Protein AF-A0AAN8UM31-F1 (afdb_monomer_lite)

Organism: NCBI:txid194707

Radius of gyration: 19.28 Å; chains: 1; bounding box: 46×43×52 Å

Sequence (186 aa):
MFDGKRMLEMLRGKRVVLVDDSLHRNTWESLVCALREALVNKNGVFEVSGRTEFKTEGFYSFIFRTEVAEAITKALRTWAQWVDANVDPSRSRVFFRGCSASHFKGGQWNSGGSCDGEIRPMTNETHLSPYPWMMSIVENVISEMKIPVLYLNITKMTDYRKDGHPSIYRIAGNQRSPGMDQDCSH

Foldseek 3Di:
DDQLVVVCVVCVVHDDDDDDDPVSVVVVVVNLVVNLVNDPDSVVDDDPVPDPDPDDPDDDDDDDPDDPLVVLLVVLLVVLVCCLVPPDLVRDAAEDEDAADFDFDPDDLPGPTFLPPVQAFDDDPVPFDDDDPSVVSVVVSQVPHPRHYHYHHCHRVNSRPSNPFCFQVPDPPDDDDPPDRTGRRD

pLDDT: mean 87.99, std 10.93, range [49.78, 98.44]

Structure (mmCIF, N/CA/C/O backbone):
data_AF-A0AAN8UM31-F1
#
_entry.id   AF-A0AAN8UM31-F1
#
loop_
_atom_site.group_PDB
_atom_site.id
_atom_site.type_symbol
_atom_site.label_atom_id
_atom_site.label_alt_id
_atom_site.label_comp_id
_atom_site.label_asym_id
_atom_site.label_entity_id
_atom_site.label_seq_id
_atom_site.pdbx_PDB_ins_code
_atom_site.Cartn_x
_atom_site.Cartn_y
_atom_site.Cartn_z
_atom_site.occupancy
_atom_site.B_iso_or_equiv
_atom_site.auth_seq_id
_atom_site.auth_comp_id
_atom_site.auth_asym_id
_atom_site.auth_atom_id
_atom_site.pdbx_PDB_model_num
ATOM 1 N N . MET A 1 1 ? -6.436 -18.886 1.486 1.00 67.38 1 MET A N 1
ATOM 2 C CA . MET A 1 1 ? -7.248 -18.353 0.370 1.00 67.38 1 MET A CA 1
ATOM 3 C C . MET A 1 1 ? -8.135 -17.242 0.923 1.00 67.38 1 MET A C 1
ATOM 5 O O . MET A 1 1 ? -8.528 -17.348 2.079 1.00 67.38 1 MET A O 1
ATOM 9 N N . PHE A 1 2 ? -8.363 -16.163 0.170 1.00 89.06 2 PHE A N 1
ATOM 10 C CA . PHE A 1 2 ? -9.183 -15.025 0.609 1.00 89.06 2 PHE A CA 1
ATOM 11 C C . PHE A 1 2 ? -10.672 -15.402 0.676 1.00 89.06 2 PHE A C 1
ATOM 13 O O . PHE A 1 2 ? -11.167 -16.074 -0.225 1.00 89.06 2 PHE A O 1
ATOM 20 N N . ASP A 1 3 ? -11.371 -14.954 1.722 1.00 93.25 3 ASP A N 1
ATOM 21 C CA . ASP A 1 3 ? -12.819 -15.125 1.893 1.00 93.25 3 ASP A CA 1
ATOM 22 C C . ASP A 1 3 ? -13.490 -13.748 1.979 1.00 93.25 3 ASP A C 1
ATOM 24 O O . ASP A 1 3 ? -13.499 -13.091 3.026 1.00 93.25 3 ASP A O 1
ATOM 28 N N . GLY A 1 4 ? -14.048 -13.307 0.850 1.00 92.44 4 GLY A N 1
ATOM 29 C CA . GLY A 1 4 ? -14.682 -11.997 0.749 1.00 92.44 4 GLY A CA 1
ATOM 30 C C . GLY A 1 4 ? -15.971 -11.878 1.561 1.00 92.44 4 GLY A C 1
ATOM 31 O O . GLY A 1 4 ? -16.244 -10.805 2.093 1.00 92.44 4 GLY A O 1
ATOM 32 N N . LYS A 1 5 ? -16.733 -12.967 1.748 1.00 92.50 5 LYS A N 1
ATOM 33 C CA . LYS A 1 5 ? -17.959 -12.932 2.566 1.00 92.50 5 LYS A CA 1
ATOM 34 C C . LYS A 1 5 ? -17.611 -12.704 4.027 1.00 92.50 5 LYS A C 1
ATOM 36 O O . LYS A 1 5 ? -18.194 -11.836 4.672 1.00 92.50 5 LYS A O 1
ATOM 41 N N . ARG A 1 6 ? -16.602 -13.418 4.531 1.00 94.94 6 ARG A N 1
ATOM 42 C CA . ARG A 1 6 ? -16.099 -13.209 5.891 1.00 94.94 6 ARG A CA 1
ATOM 43 C C . ARG A 1 6 ? -15.591 -11.782 6.097 1.00 94.94 6 ARG A C 1
ATOM 45 O O . ARG A 1 6 ? -15.867 -11.191 7.138 1.00 94.94 6 ARG A O 1
ATOM 52 N N . MET A 1 7 ? -14.883 -11.215 5.119 1.00 94.44 7 MET A N 1
ATOM 53 C CA . MET A 1 7 ? -14.426 -9.826 5.205 1.00 94.44 7 MET A CA 1
ATOM 54 C C . MET A 1 7 ? -15.595 -8.834 5.228 1.00 94.44 7 MET A C 1
ATOM 56 O O . MET A 1 7 ? -15.590 -7.919 6.048 1.00 94.44 7 MET A O 1
ATOM 60 N N . LEU A 1 8 ? -16.619 -9.029 4.392 1.00 92.75 8 LEU A N 1
ATOM 61 C CA . LEU A 1 8 ? -17.830 -8.201 4.408 1.00 92.75 8 LEU A CA 1
ATOM 62 C C . LEU A 1 8 ? -18.530 -8.235 5.771 1.00 92.75 8 LEU A C 1
ATOM 64 O O . LEU A 1 8 ? -18.924 -7.186 6.275 1.00 92.75 8 LEU A O 1
ATOM 68 N N . GLU A 1 9 ? -18.619 -9.406 6.408 1.00 94.62 9 GLU A N 1
ATOM 69 C CA . GLU A 1 9 ? -19.167 -9.521 7.764 1.00 94.62 9 GLU A CA 1
ATOM 70 C C . GLU A 1 9 ? -18.320 -8.780 8.803 1.00 94.62 9 GLU A C 1
ATOM 72 O O . GLU A 1 9 ? -18.858 -8.056 9.640 1.00 94.62 9 GLU A O 1
ATOM 77 N N . MET A 1 10 ? -16.990 -8.883 8.721 1.00 93.38 10 MET A N 1
ATOM 78 C CA . MET A 1 10 ? -16.086 -8.127 9.598 1.00 93.38 10 MET A CA 1
ATOM 79 C C . MET A 1 10 ? -16.237 -6.608 9.430 1.00 93.38 10 MET A C 1
ATOM 81 O O . MET A 1 10 ? -16.033 -5.860 10.389 1.00 93.38 10 MET A O 1
ATOM 85 N N . LEU A 1 11 ? -16.586 -6.156 8.223 1.00 93.62 11 LEU A N 1
ATOM 86 C CA . LEU A 1 11 ? -16.777 -4.750 7.869 1.00 93.62 11 LEU A CA 1
ATOM 87 C C . LEU A 1 11 ? -18.217 -4.256 8.053 1.00 93.62 11 LEU A C 1
ATOM 89 O O . LEU A 1 11 ? -18.476 -3.064 7.878 1.00 93.62 11 LEU A O 1
ATOM 93 N N . ARG A 1 12 ? -19.157 -5.126 8.431 1.00 93.12 12 ARG A N 1
ATOM 94 C CA . ARG A 1 12 ? -20.566 -4.764 8.604 1.00 93.12 12 ARG A CA 1
ATOM 95 C C . ARG A 1 12 ? -20.710 -3.619 9.614 1.00 93.12 12 ARG A C 1
ATOM 97 O O . ARG A 1 12 ? -20.230 -3.698 10.743 1.00 93.12 12 ARG A O 1
ATOM 104 N N . GLY A 1 13 ? -21.372 -2.537 9.195 1.00 92.94 13 GLY A N 1
ATOM 105 C CA . GLY A 1 13 ? -21.566 -1.334 10.017 1.00 92.94 13 GLY A CA 1
ATOM 106 C C . GLY A 1 13 ? -20.289 -0.522 10.280 1.00 92.94 13 GLY A C 1
ATOM 107 O O . GLY A 1 13 ? -20.307 0.396 11.100 1.00 92.94 13 GLY A O 1
ATOM 108 N N . LYS A 1 14 ? -19.177 -0.842 9.608 1.00 94.31 14 LYS A N 1
ATOM 109 C CA . LYS A 1 14 ? -17.898 -0.131 9.709 1.00 94.31 14 LYS A CA 1
ATOM 110 C C . LYS A 1 14 ? -17.604 0.627 8.417 1.00 94.31 14 LYS A C 1
ATOM 112 O O . LYS A 1 14 ? -18.239 0.425 7.387 1.00 94.31 14 LYS A O 1
ATOM 117 N N . ARG A 1 15 ? -16.622 1.522 8.489 1.00 91.81 15 ARG A N 1
ATOM 118 C CA . ARG A 1 15 ? -16.114 2.287 7.347 1.00 91.81 15 ARG A CA 1
ATOM 119 C C . ARG A 1 15 ? -14.652 1.928 7.135 1.00 91.81 15 ARG A C 1
ATOM 121 O O . ARG A 1 15 ? -13.896 1.881 8.103 1.00 91.81 15 ARG A O 1
ATOM 128 N N . VAL A 1 16 ? -14.277 1.695 5.883 1.00 91.31 16 VAL A N 1
ATOM 129 C CA . VAL A 1 16 ? -12.881 1.575 5.452 1.00 91.31 16 VAL A CA 1
ATOM 130 C C . VAL A 1 16 ? -12.535 2.861 4.720 1.00 91.31 16 VAL A C 1
ATOM 132 O O . VAL A 1 16 ? -13.287 3.288 3.848 1.00 91.31 16 VAL A O 1
ATOM 135 N N . VAL A 1 17 ? -11.428 3.490 5.101 1.00 89.81 17 VAL A N 1
ATOM 136 C CA . VAL A 1 17 ? -10.928 4.712 4.468 1.00 89.81 17 VAL A CA 1
ATOM 137 C C . VAL A 1 17 ? -9.495 4.438 4.037 1.00 89.81 17 VAL A C 1
ATOM 139 O O . VAL A 1 17 ? -8.687 4.009 4.858 1.00 89.81 17 VAL A O 1
ATOM 142 N N . LEU A 1 18 ? -9.197 4.662 2.759 1.00 85.69 18 LEU A N 1
ATOM 143 C CA . LEU A 1 18 ? -7.837 4.650 2.229 1.00 85.69 18 LEU A CA 1
ATOM 144 C C . LEU A 1 18 ? -7.437 6.103 1.974 1.00 85.69 18 LEU A C 1
ATOM 146 O O . LEU A 1 18 ? -8.190 6.842 1.340 1.00 85.69 18 LEU A O 1
ATOM 150 N N . VAL A 1 19 ? -6.291 6.513 2.511 1.00 86.94 19 VAL A N 1
ATOM 151 C CA . VAL A 1 19 ? -5.785 7.887 2.425 1.00 86.94 19 VAL A CA 1
ATOM 152 C C . VAL A 1 19 ? -4.357 7.816 1.928 1.00 86.94 19 VAL A C 1
ATOM 154 O O . VAL A 1 19 ? -3.479 7.482 2.714 1.00 86.94 19 VAL A O 1
ATOM 157 N N . ASP A 1 20 ? -4.146 8.078 0.640 1.00 82.81 20 ASP A N 1
ATOM 158 C CA . ASP A 1 20 ? -2.807 8.156 0.059 1.00 82.81 20 ASP A CA 1
ATOM 159 C C . ASP A 1 20 ? -2.849 8.627 -1.415 1.00 82.81 20 ASP A C 1
ATOM 161 O O . ASP A 1 20 ? -3.846 9.181 -1.884 1.00 82.81 20 ASP A O 1
ATOM 165 N N . ASP A 1 21 ? -1.751 8.383 -2.126 1.00 82.38 21 ASP A N 1
ATOM 166 C CA . ASP A 1 21 ? -1.505 8.521 -3.553 1.00 82.38 21 ASP A CA 1
ATOM 167 C C . ASP A 1 21 ? -2.316 7.589 -4.489 1.00 82.38 21 ASP A C 1
ATOM 169 O O . ASP A 1 21 ? -3.246 6.862 -4.117 1.00 82.38 21 ASP A O 1
ATOM 173 N N . SER A 1 22 ? -1.951 7.613 -5.776 1.00 80.12 22 SER A N 1
ATOM 174 C CA . SER A 1 22 ? -2.591 6.806 -6.816 1.00 80.12 22 SER A CA 1
ATOM 175 C C . SER A 1 22 ? -2.346 5.301 -6.683 1.00 80.12 22 SER A C 1
ATOM 177 O O . SER A 1 22 ? -3.195 4.530 -7.124 1.00 80.12 22 SER A O 1
ATOM 179 N N . LEU A 1 23 ? -1.254 4.851 -6.059 1.00 81.75 23 LEU A N 1
ATOM 180 C CA . LEU A 1 23 ? -0.978 3.420 -5.883 1.00 81.75 23 LEU A CA 1
ATOM 181 C C . LEU A 1 23 ? -1.886 2.808 -4.815 1.00 81.75 23 LEU A C 1
ATOM 183 O O . LEU A 1 23 ? -2.270 1.637 -4.901 1.00 81.75 23 LEU A O 1
ATOM 187 N N . HIS A 1 24 ? -2.269 3.585 -3.804 1.00 80.38 24 HIS A N 1
ATOM 188 C CA . HIS A 1 24 ? -3.297 3.152 -2.860 1.00 80.38 24 HIS A CA 1
ATOM 189 C C . HIS A 1 24 ? -4.689 3.126 -3.478 1.00 80.38 24 HIS A C 1
ATOM 191 O O . HIS A 1 24 ? -5.487 2.261 -3.105 1.00 80.38 24 HIS A O 1
ATOM 197 N N . ARG A 1 25 ? -4.975 3.987 -4.465 1.00 83.75 25 ARG A 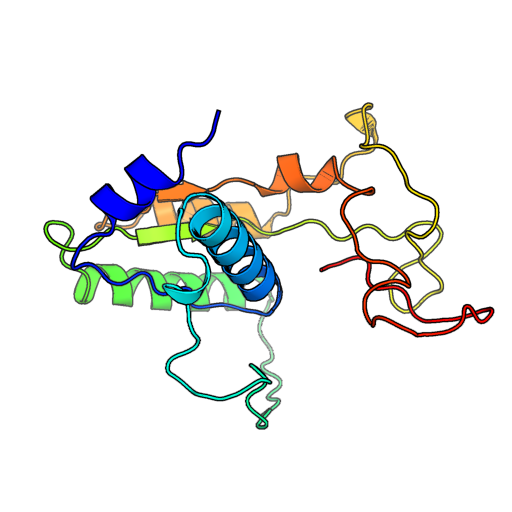N 1
ATOM 198 C CA . ARG A 1 25 ? -6.213 3.879 -5.250 1.00 83.75 25 ARG A CA 1
ATOM 199 C C . ARG A 1 25 ? -6.301 2.530 -5.971 1.00 83.75 25 ARG A C 1
ATOM 201 O O . ARG A 1 25 ? -7.346 1.895 -5.905 1.00 83.75 25 ARG A O 1
ATOM 208 N N . ASN A 1 26 ? -5.206 2.026 -6.541 1.00 85.12 26 ASN A N 1
ATOM 209 C CA . ASN A 1 26 ? -5.198 0.697 -7.175 1.00 85.12 26 ASN A CA 1
ATOM 210 C C . ASN A 1 26 ? -5.505 -0.423 -6.163 1.00 85.12 26 ASN A C 1
ATOM 212 O O . ASN A 1 26 ? -6.220 -1.381 -6.463 1.00 85.12 26 ASN A O 1
ATOM 216 N N . THR A 1 27 ? -5.014 -0.283 -4.926 1.00 85.88 27 THR A N 1
ATOM 217 C CA . THR A 1 27 ? -5.334 -1.220 -3.836 1.00 85.88 27 THR A CA 1
ATOM 218 C C . THR A 1 27 ? -6.816 -1.152 -3.455 1.00 85.88 27 THR A C 1
ATOM 220 O O . THR A 1 27 ? -7.443 -2.191 -3.245 1.00 85.88 27 THR A O 1
ATOM 223 N N . TRP A 1 28 ? -7.393 0.053 -3.403 1.00 87.12 28 TRP A N 1
ATOM 224 C CA . TRP A 1 28 ? -8.829 0.253 -3.197 1.00 87.12 28 TRP A CA 1
ATOM 225 C C . TRP A 1 28 ? -9.660 -0.420 -4.293 1.00 87.12 28 TRP A C 1
ATOM 227 O O . TRP A 1 28 ? -10.548 -1.211 -3.980 1.00 87.12 28 TRP A O 1
ATOM 237 N N . GLU A 1 29 ? -9.345 -0.160 -5.562 1.00 86.69 29 GLU A N 1
ATOM 238 C CA . GLU A 1 29 ? -10.050 -0.737 -6.711 1.00 86.69 29 GLU A CA 1
ATOM 239 C C . GLU A 1 29 ? -10.002 -2.274 -6.682 1.00 86.69 29 GLU A C 1
ATOM 241 O O . GLU A 1 29 ? -11.033 -2.937 -6.817 1.00 86.69 29 GLU A O 1
ATOM 246 N N . SER A 1 30 ? -8.828 -2.850 -6.400 1.00 89.25 30 SER A N 1
ATOM 247 C CA . SER A 1 30 ? -8.652 -4.299 -6.245 1.00 89.25 30 SER A CA 1
ATOM 248 C C . SER A 1 30 ? -9.499 -4.877 -5.103 1.00 89.25 30 SER A C 1
ATOM 250 O O . SER A 1 30 ? -10.193 -5.884 -5.284 1.00 89.25 30 SER A O 1
ATOM 252 N N . LEU A 1 31 ? -9.516 -4.216 -3.939 1.00 90.19 31 LEU A N 1
ATOM 253 C CA . LEU A 1 31 ? -10.329 -4.640 -2.799 1.00 90.19 31 LEU A CA 1
ATOM 254 C C . LEU A 1 31 ? -11.827 -4.603 -3.129 1.00 90.19 31 LEU A C 1
ATOM 256 O O . LEU A 1 31 ? -12.543 -5.561 -2.835 1.00 90.19 31 LEU A O 1
ATOM 260 N N . VAL A 1 32 ? -12.304 -3.529 -3.762 1.00 89.38 32 VAL A N 1
ATOM 261 C CA . VAL A 1 32 ? -13.708 -3.402 -4.178 1.00 89.38 32 VAL A CA 1
ATOM 262 C C . VAL A 1 32 ? -14.096 -4.523 -5.135 1.00 89.38 32 VAL A C 1
ATOM 264 O O . VAL A 1 32 ? -15.136 -5.150 -4.935 1.00 89.38 32 VAL A O 1
ATOM 267 N N . CYS A 1 33 ? -13.257 -4.826 -6.128 1.00 89.44 33 CYS A N 1
ATOM 268 C CA . CYS A 1 33 ? -13.481 -5.939 -7.048 1.00 89.44 33 CYS A CA 1
ATOM 269 C C . CYS A 1 33 ? -13.579 -7.280 -6.307 1.00 89.44 33 CYS A C 1
ATOM 271 O O . CYS A 1 33 ? -14.546 -8.017 -6.504 1.00 89.44 33 CYS A O 1
ATOM 273 N N . ALA A 1 34 ? -12.642 -7.576 -5.401 1.00 90.69 34 ALA A N 1
ATOM 274 C CA . ALA A 1 34 ? -12.643 -8.822 -4.635 1.00 90.69 34 ALA A CA 1
ATOM 275 C C . ALA A 1 34 ? -13.890 -8.973 -3.742 1.00 90.69 34 ALA A C 1
ATOM 277 O O . ALA A 1 34 ? -14.464 -10.060 -3.646 1.00 90.69 34 ALA A O 1
ATOM 278 N N . LEU A 1 35 ? -14.338 -7.886 -3.107 1.00 90.69 35 LEU A N 1
ATOM 279 C CA . LEU A 1 35 ? -15.551 -7.882 -2.285 1.00 90.69 35 LEU A CA 1
ATOM 280 C C . LEU A 1 35 ? -16.821 -7.998 -3.135 1.00 90.69 35 LEU A C 1
ATOM 282 O O . LEU A 1 35 ? -17.736 -8.735 -2.767 1.00 90.69 35 LEU A O 1
ATOM 286 N N . ARG A 1 36 ? -16.875 -7.315 -4.284 1.00 90.31 36 ARG A N 1
ATOM 287 C CA . ARG A 1 36 ? -18.003 -7.384 -5.222 1.00 90.31 36 ARG A CA 1
ATOM 288 C C . ARG A 1 36 ? -18.192 -8.795 -5.771 1.00 90.31 36 ARG A C 1
ATOM 290 O O . ARG A 1 36 ? -19.328 -9.250 -5.863 1.00 90.31 36 ARG A O 1
ATOM 297 N N . GLU A 1 37 ? -17.108 -9.499 -6.087 1.00 91.25 37 GLU A N 1
ATOM 298 C CA . GLU A 1 37 ? -17.172 -10.886 -6.568 1.00 91.25 37 GLU A CA 1
ATOM 299 C C . GLU A 1 37 ? -17.651 -11.879 -5.497 1.00 91.25 37 GLU A C 1
ATOM 301 O 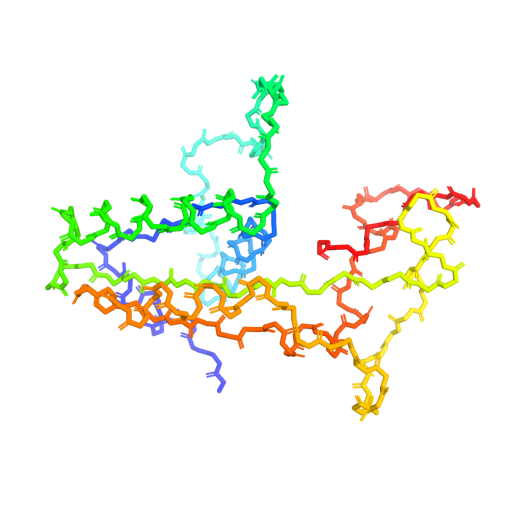O . GLU A 1 37 ? -18.191 -12.931 -5.829 1.00 91.25 37 GLU A O 1
ATOM 306 N N . ALA A 1 38 ? -17.530 -11.545 -4.209 1.00 91.31 38 ALA A N 1
ATOM 307 C CA . ALA A 1 38 ? -18.042 -12.385 -3.126 1.00 91.31 38 ALA A CA 1
ATOM 308 C C . ALA A 1 38 ? -19.575 -12.309 -2.954 1.00 91.31 38 ALA A C 1
ATOM 310 O O . ALA A 1 38 ? -20.160 -13.135 -2.240 1.00 91.31 38 ALA A O 1
ATOM 311 N N . LEU A 1 39 ? -20.234 -11.329 -3.583 1.00 89.06 39 LEU A N 1
ATOM 312 C CA . LEU A 1 39 ? -21.675 -11.109 -3.485 1.00 89.06 39 LEU A CA 1
ATOM 313 C C . LEU A 1 39 ? -22.452 -11.881 -4.554 1.00 89.06 39 LEU A C 1
ATOM 315 O O . LEU A 1 39 ? -22.084 -11.905 -5.724 1.00 89.06 39 LEU A O 1
ATOM 319 N N . VAL A 1 40 ? -23.606 -12.427 -4.159 1.00 88.50 40 VAL A N 1
ATOM 320 C CA . VAL A 1 40 ? -24.572 -13.019 -5.103 1.00 88.50 40 VAL A CA 1
ATOM 321 C C . VAL A 1 40 ? -25.176 -11.933 -5.998 1.00 88.50 40 VAL A C 1
ATOM 323 O O . VAL A 1 40 ? -25.263 -12.097 -7.210 1.00 88.50 40 VAL A O 1
ATOM 326 N N . ASN A 1 41 ? -25.561 -10.800 -5.403 1.00 88.44 41 ASN A N 1
ATOM 327 C CA . ASN A 1 41 ? -26.044 -9.634 -6.134 1.00 88.44 41 ASN A CA 1
ATOM 328 C C . ASN A 1 41 ? -24.928 -8.587 -6.266 1.00 88.44 41 ASN A C 1
ATOM 330 O O . ASN A 1 41 ? -24.682 -7.806 -5.344 1.00 88.44 41 ASN A O 1
ATOM 334 N N . LYS A 1 42 ? -24.289 -8.539 -7.439 1.00 84.56 42 LYS A N 1
ATOM 335 C CA . LYS A 1 42 ? -23.197 -7.598 -7.747 1.00 84.56 42 LYS A CA 1
ATOM 336 C C . LYS A 1 42 ? -23.633 -6.129 -7.795 1.00 84.56 42 LYS A C 1
ATOM 338 O O . LYS A 1 42 ? -22.769 -5.255 -7.764 1.00 84.56 42 LYS A O 1
ATOM 343 N N . ASN A 1 43 ? -24.940 -5.860 -7.843 1.00 80.75 43 ASN A N 1
ATOM 344 C CA . ASN A 1 43 ? -25.501 -4.505 -7.820 1.00 80.75 43 ASN A CA 1
ATOM 345 C C . ASN A 1 43 ? -25.574 -3.928 -6.396 1.00 80.75 43 ASN A C 1
ATOM 347 O O . ASN A 1 43 ? -25.920 -2.766 -6.221 1.00 80.75 43 ASN A O 1
ATOM 351 N N . GLY A 1 44 ? -25.241 -4.725 -5.372 1.00 76.75 44 GLY A N 1
ATOM 352 C CA . GLY A 1 44 ? -25.131 -4.256 -3.989 1.00 76.75 44 GLY A CA 1
ATOM 353 C C . GLY A 1 44 ? -23.893 -3.394 -3.709 1.00 76.75 44 GLY A C 1
ATOM 354 O O . GLY A 1 44 ? -23.789 -2.842 -2.618 1.00 76.75 44 GLY A O 1
ATOM 355 N N . VAL A 1 45 ? -22.964 -3.274 -4.665 1.00 78.50 45 VAL A N 1
ATOM 356 C CA . VAL A 1 45 ? -21.788 -2.393 -4.581 1.00 78.50 45 VAL A CA 1
ATOM 357 C C . VAL A 1 45 ? -21.949 -1.286 -5.607 1.00 78.50 45 VAL A C 1
ATOM 359 O O . VAL A 1 45 ? -22.000 -1.553 -6.805 1.00 78.50 45 VAL A O 1
ATOM 362 N N . PHE A 1 46 ? -22.020 -0.049 -5.133 1.00 76.81 46 PHE A N 1
ATOM 363 C CA . PHE A 1 46 ? -22.175 1.131 -5.970 1.00 76.81 46 PHE A CA 1
ATOM 364 C C . PHE A 1 46 ? -21.368 2.288 -5.397 1.00 76.81 46 PHE A C 1
ATOM 366 O O . PHE A 1 46 ? -21.140 2.385 -4.188 1.00 76.81 46 PHE A O 1
ATOM 373 N N . GLU A 1 47 ? -20.930 3.176 -6.279 1.00 76.19 47 GLU A N 1
ATOM 374 C CA . GLU A 1 47 ? -20.251 4.388 -5.867 1.00 76.19 47 GLU A CA 1
ATOM 375 C C . GLU A 1 47 ? -21.268 5.412 -5.357 1.00 76.19 47 GLU A C 1
ATOM 377 O O . GLU A 1 47 ? -22.103 5.913 -6.105 1.00 76.19 47 GLU A O 1
ATOM 382 N N . VAL A 1 48 ? -21.173 5.757 -4.072 1.00 74.75 48 VAL A N 1
ATOM 383 C CA . VAL A 1 48 ? -22.062 6.742 -3.430 1.00 74.75 48 VAL A CA 1
ATOM 384 C C . VAL A 1 48 ? -21.880 8.142 -4.021 1.00 74.75 48 VAL A C 1
ATOM 386 O O . VAL A 1 48 ? -22.812 8.939 -4.024 1.00 74.75 48 VAL A O 1
ATOM 389 N N . SER A 1 49 ? -20.679 8.452 -4.516 1.00 71.62 49 SER A N 1
ATOM 390 C CA . SER A 1 49 ? -20.332 9.792 -4.990 1.00 71.62 49 SER A CA 1
ATOM 391 C C . SER A 1 49 ? -20.903 10.121 -6.375 1.00 71.62 49 SER A C 1
ATOM 393 O O . SER A 1 49 ? -20.955 11.292 -6.740 1.00 71.62 49 SER A O 1
ATOM 395 N N . GLY A 1 50 ? -21.323 9.108 -7.145 1.00 66.19 50 GLY A N 1
ATOM 396 C CA . GLY A 1 50 ? -21.783 9.266 -8.529 1.00 66.19 50 GLY A CA 1
ATOM 397 C C . GLY A 1 50 ? -20.712 9.773 -9.504 1.00 66.19 50 GLY A C 1
ATOM 398 O O . GLY A 1 50 ? -21.009 9.960 -10.681 1.00 66.19 50 GLY A O 1
ATOM 399 N N . ARG A 1 51 ? -19.480 10.010 -9.037 1.00 65.38 51 ARG A N 1
ATOM 400 C CA . ARG A 1 51 ? -18.350 10.394 -9.883 1.00 65.38 51 ARG A CA 1
ATOM 401 C C . ARG A 1 51 ? -17.796 9.159 -10.576 1.00 65.38 51 ARG A C 1
ATOM 403 O O . ARG A 1 51 ? -17.904 8.054 -10.075 1.00 65.38 51 ARG A O 1
ATOM 410 N N . THR A 1 52 ? -17.200 9.361 -11.740 1.00 55.50 52 THR A N 1
ATOM 411 C CA . THR A 1 52 ? -16.435 8.331 -12.461 1.00 55.50 52 THR A CA 1
ATOM 412 C C . THR A 1 52 ? -14.935 8.616 -12.429 1.00 55.50 52 THR A C 1
ATOM 414 O O . THR A 1 52 ? -14.134 7.787 -12.850 1.00 55.50 52 THR A O 1
ATOM 417 N N . GLU A 1 53 ? -14.543 9.791 -11.928 1.00 54.50 53 GLU A N 1
ATOM 418 C CA . GLU A 1 53 ? -13.162 10.252 -11.869 1.00 54.50 53 GLU A CA 1
ATOM 419 C C . GLU A 1 53 ? -12.771 10.588 -10.428 1.00 54.50 53 GLU A C 1
ATOM 421 O O . GLU A 1 53 ? -13.316 11.494 -9.797 1.00 54.50 53 GLU A O 1
ATOM 426 N N . PHE A 1 54 ? -11.776 9.866 -9.910 1.00 51.91 54 PHE A N 1
ATOM 427 C CA . PHE A 1 54 ? -11.192 10.088 -8.581 1.00 51.91 54 PHE A CA 1
ATOM 428 C C . PHE A 1 54 ? -10.088 11.163 -8.577 1.00 51.91 54 PHE A C 1
ATOM 430 O O . PHE A 1 54 ? -9.292 11.224 -7.640 1.00 51.91 54 PHE A O 1
ATOM 437 N N . LYS A 1 55 ? -9.979 11.988 -9.627 1.00 52.22 55 LYS A N 1
ATOM 438 C CA . LYS A 1 55 ? -8.993 13.074 -9.698 1.00 52.22 55 LYS A CA 1
ATOM 439 C C . LYS A 1 55 ? -9.592 14.347 -9.108 1.00 52.22 55 LYS A C 1
ATOM 441 O O . LYS A 1 55 ? -10.568 14.877 -9.620 1.00 52.22 55 LYS A O 1
ATOM 446 N N . THR A 1 56 ? -8.993 14.859 -8.042 1.00 51.38 56 THR A N 1
ATOM 447 C CA . THR A 1 56 ? -9.194 16.251 -7.630 1.00 51.38 56 THR A CA 1
ATOM 448 C C . THR A 1 56 ? -8.259 17.129 -8.456 1.00 51.38 56 THR A C 1
ATOM 450 O O . THR A 1 56 ? -7.041 16.981 -8.358 1.00 51.38 56 THR A O 1
ATOM 453 N N . GLU A 1 57 ? -8.806 18.020 -9.282 1.00 49.78 57 GLU A N 1
ATOM 454 C CA . GLU A 1 57 ? -8.022 19.068 -9.938 1.00 49.78 57 GLU A CA 1
ATOM 455 C C . GLU A 1 57 ? -7.656 20.151 -8.919 1.00 49.78 57 GLU A C 1
ATOM 457 O O . GLU A 1 57 ? -8.515 20.838 -8.370 1.00 49.78 57 GLU A O 1
ATOM 462 N N . GLY A 1 58 ? -6.359 20.267 -8.645 1.00 54.25 58 GLY A N 1
ATOM 463 C CA . GLY A 1 58 ? -5.793 21.283 -7.769 1.00 54.25 58 GLY A CA 1
ATOM 464 C C . GLY A 1 58 ? -4.407 20.863 -7.301 1.00 54.25 58 GLY A C 1
ATOM 465 O O . GLY A 1 58 ? -4.279 20.141 -6.318 1.00 54.25 58 GLY A O 1
ATOM 466 N N . PHE A 1 59 ? -3.366 21.307 -8.005 1.00 55.19 59 PHE A N 1
ATOM 467 C CA . PHE A 1 59 ? -1.982 21.104 -7.580 1.00 55.19 59 PHE A CA 1
ATOM 468 C C . PHE A 1 59 ? -1.367 22.457 -7.244 1.00 55.19 59 PHE A C 1
ATOM 470 O O . PHE A 1 59 ? -1.157 23.289 -8.124 1.00 55.19 59 PHE A O 1
ATOM 477 N N . TYR A 1 60 ? -1.063 22.667 -5.967 1.00 61.22 60 TYR A N 1
ATOM 478 C CA . TYR A 1 60 ? -0.113 23.695 -5.570 1.00 61.22 60 TYR A CA 1
ATOM 479 C C . TYR A 1 60 ? 1.261 23.039 -5.444 1.00 61.22 60 TYR A C 1
ATOM 481 O O . TYR A 1 60 ? 1.451 22.150 -4.616 1.00 61.22 60 TYR A O 1
ATOM 489 N N . SER A 1 61 ? 2.212 23.469 -6.270 1.00 60.50 61 SER A N 1
ATOM 490 C CA . SER A 1 61 ? 3.593 22.988 -6.220 1.00 60.50 61 SER A CA 1
ATOM 491 C C . SER A 1 61 ? 4.457 24.010 -5.493 1.00 60.50 61 SER A C 1
ATOM 493 O O . SER A 1 61 ? 4.645 25.126 -5.975 1.00 60.50 61 SER A O 1
ATOM 495 N N . PHE A 1 62 ? 5.003 23.622 -4.343 1.00 75.00 62 PHE A N 1
ATOM 496 C CA . PHE A 1 62 ? 5.952 24.426 -3.578 1.00 75.00 62 PHE A CA 1
ATOM 497 C C . PHE A 1 62 ? 7.280 23.678 -3.476 1.00 75.00 62 PHE A C 1
ATOM 499 O O . PHE A 1 62 ? 7.301 22.488 -3.167 1.00 75.00 62 PHE A O 1
ATOM 506 N N . ILE A 1 63 ? 8.392 24.375 -3.719 1.00 73.44 63 ILE A N 1
ATOM 507 C CA . ILE A 1 63 ? 9.735 23.824 -3.525 1.00 73.44 63 ILE A CA 1
ATOM 508 C C . ILE A 1 63 ? 10.228 24.256 -2.149 1.00 73.44 63 ILE A C 1
ATOM 510 O O . ILE A 1 63 ? 10.462 25.439 -1.903 1.00 73.44 63 ILE A O 1
ATOM 514 N N . PHE A 1 64 ? 10.427 23.282 -1.270 1.00 75.12 64 PHE A N 1
ATOM 515 C CA . PHE A 1 64 ? 11.103 23.478 0.005 1.00 75.12 64 PHE A CA 1
ATOM 516 C C . PHE A 1 64 ? 12.546 22.986 -0.120 1.00 75.12 64 PHE A C 1
ATOM 518 O O . PHE A 1 64 ? 12.792 21.904 -0.648 1.00 75.12 64 PHE A O 1
ATOM 525 N N . ARG A 1 65 ? 13.513 23.776 0.358 1.00 83.81 65 ARG A N 1
ATOM 526 C CA . ARG A 1 65 ? 14.922 23.362 0.435 1.00 83.81 65 ARG A CA 1
ATOM 527 C C . ARG A 1 65 ? 15.139 22.584 1.733 1.00 83.81 65 ARG A C 1
ATOM 529 O O . ARG A 1 65 ? 15.440 23.181 2.759 1.00 83.81 65 ARG A O 1
ATOM 536 N N . THR A 1 66 ? 14.922 21.277 1.693 1.00 86.12 66 THR A N 1
ATOM 537 C CA . THR A 1 66 ? 15.172 20.340 2.799 1.00 86.12 66 THR A CA 1
ATOM 538 C C . THR A 1 66 ? 15.622 19.010 2.207 1.00 86.12 66 THR A C 1
ATOM 540 O O . THR A 1 66 ? 15.291 18.695 1.060 1.00 86.12 66 THR A O 1
ATOM 543 N N . GLU A 1 67 ? 16.387 18.241 2.972 1.00 91.06 67 GLU A N 1
ATOM 544 C CA . GLU A 1 67 ? 16.778 16.898 2.566 1.00 91.06 67 GLU A CA 1
ATOM 545 C C . GLU A 1 67 ? 15.551 15.980 2.522 1.00 91.06 67 GLU A C 1
ATOM 547 O O . GLU A 1 67 ? 14.680 16.028 3.392 1.00 91.06 67 GLU A O 1
ATOM 552 N N . VAL A 1 68 ? 15.486 15.092 1.527 1.00 90.44 68 VAL A N 1
ATOM 553 C CA . VAL A 1 68 ? 14.331 14.191 1.337 1.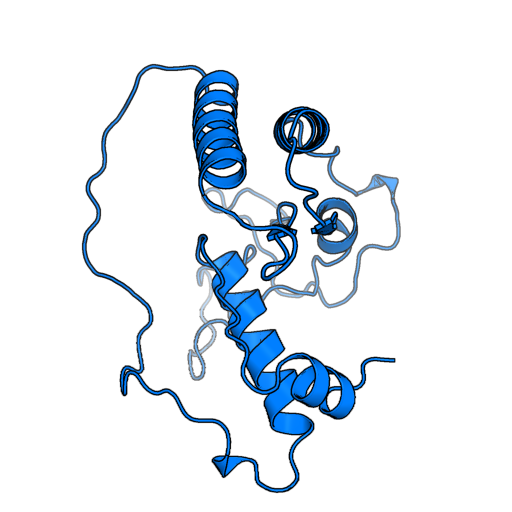00 90.44 68 VAL A CA 1
ATOM 554 C C . VAL A 1 68 ? 14.074 13.344 2.587 1.00 90.44 68 VAL A C 1
ATOM 556 O O . VAL A 1 68 ? 12.926 13.145 2.985 1.00 90.44 68 VAL A O 1
ATOM 559 N N . ALA A 1 69 ? 15.141 12.886 3.247 1.00 92.25 69 ALA A N 1
ATOM 560 C CA . ALA A 1 69 ? 15.050 12.114 4.483 1.00 92.25 69 ALA A CA 1
ATOM 561 C C . ALA A 1 69 ? 14.398 12.908 5.623 1.00 92.25 69 ALA A C 1
ATOM 563 O O . ALA A 1 69 ? 13.574 12.369 6.365 1.00 92.25 69 ALA A O 1
ATOM 564 N N . GLU A 1 70 ? 14.731 14.193 5.744 1.00 93.19 70 GLU A N 1
ATOM 565 C CA . GLU A 1 70 ? 14.161 15.083 6.752 1.00 93.19 70 GLU A CA 1
ATOM 566 C C . GLU A 1 70 ? 12.680 15.347 6.462 1.00 93.19 70 GLU A C 1
ATOM 568 O O . GLU A 1 70 ? 11.845 15.213 7.358 1.00 93.19 70 GLU A O 1
ATOM 573 N N . ALA A 1 71 ? 12.337 15.632 5.203 1.00 92.50 71 ALA A N 1
ATOM 574 C CA . ALA A 1 71 ? 10.958 15.857 4.782 1.00 92.50 71 ALA A CA 1
ATOM 575 C C . ALA A 1 71 ? 10.058 14.646 5.074 1.00 92.50 71 ALA A C 1
ATOM 577 O O . ALA A 1 71 ? 8.999 14.800 5.688 1.00 92.50 71 ALA A O 1
ATOM 578 N N . ILE A 1 72 ? 10.500 13.443 4.692 1.00 93.00 72 ILE A N 1
ATOM 579 C CA . ILE A 1 72 ? 9.769 12.192 4.939 1.00 93.00 72 ILE A CA 1
ATOM 580 C C . ILE A 1 72 ? 9.622 11.949 6.442 1.00 93.00 72 ILE A C 1
ATOM 582 O O . ILE A 1 72 ? 8.519 11.685 6.919 1.00 93.00 72 ILE A O 1
ATOM 586 N N . THR A 1 73 ? 10.709 12.095 7.205 1.00 95.94 73 THR A N 1
ATOM 587 C CA . THR A 1 73 ? 10.678 11.916 8.665 1.00 95.94 73 THR A CA 1
ATOM 588 C C . THR A 1 73 ? 9.688 12.876 9.315 1.00 95.94 73 THR A C 1
ATOM 590 O O . THR A 1 73 ? 8.890 12.467 10.157 1.00 95.94 73 THR A O 1
ATOM 593 N N . LYS A 1 74 ? 9.704 14.150 8.913 1.00 96.00 74 LYS A N 1
ATOM 594 C CA . LYS A 1 74 ? 8.802 15.171 9.447 1.00 96.00 74 LYS A CA 1
ATOM 595 C C . LYS A 1 74 ? 7.346 14.853 9.120 1.00 96.00 74 LYS A C 1
ATOM 597 O O . LYS A 1 74 ? 6.521 14.858 10.029 1.00 96.00 74 LYS A O 1
ATOM 602 N N . ALA A 1 75 ? 7.044 14.520 7.865 1.00 94.81 75 ALA A N 1
ATOM 603 C CA . ALA A 1 75 ? 5.694 14.159 7.437 1.00 94.81 75 ALA A CA 1
ATOM 604 C C . ALA A 1 75 ? 5.153 12.944 8.210 1.00 94.81 75 ALA A C 1
ATOM 606 O O . ALA A 1 75 ? 4.055 13.002 8.768 1.00 94.81 75 ALA A O 1
ATOM 607 N N . LEU A 1 76 ? 5.949 11.874 8.316 1.00 96.94 76 LEU A N 1
ATOM 608 C CA . LEU A 1 76 ? 5.562 10.657 9.032 1.00 96.94 76 LEU A CA 1
ATOM 609 C C . LEU A 1 76 ? 5.397 10.896 10.534 1.00 96.94 76 LEU A C 1
ATOM 611 O O . LEU A 1 76 ? 4.438 10.400 11.118 1.00 96.94 76 LEU A O 1
ATOM 615 N N . ARG A 1 77 ? 6.269 11.692 11.167 1.00 98.00 77 ARG A N 1
ATOM 616 C CA . ARG A 1 77 ? 6.115 12.046 12.587 1.00 98.00 77 ARG A CA 1
ATOM 617 C C . ARG A 1 77 ? 4.867 12.892 12.835 1.00 98.00 77 ARG A C 1
ATOM 619 O O . ARG A 1 77 ? 4.184 12.661 13.828 1.00 98.00 77 ARG A O 1
ATOM 626 N N . THR A 1 78 ? 4.530 13.826 11.944 1.00 98.06 78 THR A N 1
ATOM 627 C CA . THR A 1 78 ? 3.276 14.592 12.039 1.00 98.06 78 THR A CA 1
ATOM 628 C C . THR A 1 78 ? 2.054 13.681 11.929 1.00 98.06 78 THR A C 1
ATOM 630 O O . THR A 1 78 ? 1.135 13.789 12.740 1.00 98.06 78 THR A O 1
ATOM 633 N N . TRP A 1 79 ? 2.054 12.751 10.972 1.00 97.56 79 TRP A N 1
ATOM 634 C CA . TRP A 1 79 ? 0.995 11.749 10.849 1.00 97.56 79 TRP A CA 1
ATOM 635 C C . TRP A 1 79 ? 0.894 10.865 12.101 1.00 97.56 79 TRP A C 1
ATOM 637 O O . TRP A 1 79 ? -0.194 10.714 12.652 1.00 97.56 79 TRP A O 1
ATOM 647 N N . ALA A 1 80 ? 2.019 10.347 12.598 1.00 98.25 80 ALA A N 1
ATOM 648 C CA . ALA A 1 80 ? 2.070 9.497 13.785 1.00 98.25 80 ALA A CA 1
ATOM 649 C C . ALA A 1 80 ? 1.516 10.208 15.029 1.00 98.25 80 ALA A C 1
ATOM 651 O O . ALA A 1 80 ? 0.676 9.656 15.737 1.00 98.25 80 ALA A O 1
ATOM 652 N N . GLN A 1 81 ? 1.911 11.466 15.253 1.00 98.44 81 GLN A N 1
ATOM 653 C CA . GLN A 1 81 ? 1.382 12.295 16.341 1.00 98.44 81 GLN A CA 1
ATOM 654 C C . GLN A 1 81 ? -0.126 12.518 16.214 1.00 98.44 81 GLN A C 1
ATOM 656 O O . GLN A 1 81 ? -0.845 12.467 17.212 1.00 98.44 81 GLN A O 1
ATOM 661 N N . TRP A 1 82 ? -0.620 12.751 14.995 1.00 98.06 82 TRP A N 1
ATOM 662 C CA . TRP A 1 82 ? -2.053 12.893 14.761 1.00 98.06 82 TRP A CA 1
ATOM 663 C C . TRP A 1 82 ? -2.800 11.594 15.074 1.00 98.06 82 TRP A C 1
ATOM 665 O O . TRP A 1 82 ? -3.830 11.640 15.745 1.00 98.06 82 TRP A O 1
ATOM 675 N N . VAL A 1 83 ? -2.274 10.442 14.644 1.00 98.12 83 VAL A N 1
ATOM 676 C CA . VAL A 1 83 ? -2.864 9.129 14.940 1.00 98.12 83 VAL A CA 1
ATOM 677 C C . VAL A 1 83 ? -2.918 8.895 16.447 1.00 98.12 83 VAL A C 1
ATOM 679 O O . VAL A 1 83 ? -3.991 8.596 16.969 1.00 98.12 83 VAL A O 1
ATOM 682 N N . ASP A 1 84 ? -1.806 9.111 17.148 1.00 98.38 84 ASP A N 1
ATOM 683 C CA . ASP A 1 84 ? -1.719 8.920 18.597 1.00 98.38 84 ASP A CA 1
ATOM 684 C C . ASP A 1 84 ? -2.656 9.844 19.389 1.00 98.38 84 ASP A C 1
ATOM 686 O O . ASP A 1 84 ? -3.114 9.477 20.471 1.00 98.38 84 ASP A O 1
ATOM 690 N N . ALA A 1 85 ? -2.960 11.032 18.862 1.00 98.31 85 ALA A N 1
ATOM 691 C CA . ALA A 1 85 ? -3.852 11.990 19.508 1.00 98.31 85 ALA A CA 1
ATOM 692 C C . ALA A 1 85 ? -5.342 11.772 19.189 1.00 98.31 85 ALA A C 1
ATOM 694 O O . ALA A 1 85 ? -6.191 12.171 19.984 1.00 98.31 85 ALA A O 1
ATOM 695 N N . ASN A 1 86 ? -5.679 11.182 18.034 1.00 97.69 86 ASN A N 1
ATOM 696 C CA . ASN A 1 86 ? -7.051 11.206 17.506 1.00 97.69 86 ASN A CA 1
ATOM 697 C C . ASN A 1 86 ? -7.682 9.825 17.292 1.00 97.69 86 ASN A C 1
ATOM 699 O O . ASN A 1 86 ? -8.901 9.735 17.121 1.00 97.69 86 ASN A O 1
ATOM 703 N N . VAL A 1 87 ? -6.898 8.745 17.269 1.00 97.12 87 VAL A N 1
ATOM 704 C CA . VAL A 1 87 ? -7.420 7.403 16.990 1.00 97.12 87 VAL A CA 1
ATOM 705 C C . VAL A 1 87 ? -7.698 6.642 18.281 1.00 97.12 87 VAL A C 1
ATOM 707 O O . VAL A 1 87 ? -6.803 6.366 19.069 1.00 97.12 87 VAL A O 1
ATOM 710 N N . ASP A 1 88 ? -8.951 6.216 18.445 1.00 97.06 88 ASP A N 1
ATOM 711 C CA . ASP A 1 88 ? -9.356 5.274 19.489 1.00 97.06 88 ASP A CA 1
ATOM 712 C C . ASP A 1 88 ? -9.098 3.819 19.030 1.00 97.06 88 ASP A C 1
ATOM 714 O O . ASP A 1 88 ? -9.803 3.320 18.138 1.00 97.06 88 ASP A O 1
ATOM 718 N N . PRO A 1 89 ? -8.131 3.099 19.636 1.00 96.12 89 PRO A N 1
ATOM 719 C CA . PRO A 1 89 ? -7.771 1.741 19.236 1.00 96.12 89 PRO A CA 1
ATOM 720 C C . PRO A 1 89 ? -8.828 0.703 19.638 1.00 96.12 89 PRO A C 1
ATOM 722 O O . PRO A 1 89 ? -8.762 -0.440 19.189 1.00 96.12 89 PRO A O 1
ATOM 725 N N . SER A 1 90 ? -9.831 1.047 20.452 1.00 95.56 90 SER A N 1
ATOM 726 C CA . SER A 1 90 ? -10.958 0.148 20.734 1.00 95.56 90 SER A CA 1
ATOM 727 C C . SER A 1 90 ? -11.964 0.107 19.575 1.00 95.56 90 SER A C 1
ATOM 729 O O . SER A 1 90 ? -12.614 -0.916 19.346 1.00 95.56 90 SER A O 1
ATOM 731 N N . ARG A 1 91 ? -12.043 1.188 18.788 1.00 94.88 91 ARG A N 1
ATOM 732 C CA . ARG A 1 91 ? -13.021 1.361 17.700 1.00 94.88 91 ARG A CA 1
ATOM 733 C C . ARG A 1 91 ? -12.412 1.231 16.312 1.00 94.88 91 ARG A C 1
ATOM 735 O O . ARG A 1 91 ? -13.074 0.720 15.406 1.00 94.88 91 ARG A O 1
ATOM 742 N N . SER A 1 92 ? -11.169 1.674 16.158 1.00 95.88 92 SER A N 1
ATOM 743 C CA . SER A 1 92 ? -10.478 1.770 14.876 1.00 95.88 92 SER A CA 1
ATOM 744 C C . SER A 1 92 ? -9.248 0.866 14.832 1.00 95.88 92 SER A C 1
ATOM 746 O O . SER A 1 92 ? -8.683 0.467 15.852 1.00 95.88 92 SER A O 1
ATOM 748 N N . ARG A 1 93 ? -8.841 0.499 13.617 1.00 95.88 93 ARG A N 1
ATOM 749 C CA . ARG A 1 93 ? -7.581 -0.195 13.335 1.00 95.88 93 ARG A CA 1
ATOM 750 C C . ARG A 1 93 ? -6.847 0.615 12.280 1.00 95.88 93 ARG A C 1
ATOM 752 O O . ARG A 1 93 ? -7.463 0.994 11.286 1.00 95.88 93 ARG A O 1
ATOM 759 N N . VAL A 1 94 ? -5.569 0.886 12.514 1.00 97.12 94 VAL A N 1
ATOM 760 C CA . VAL A 1 94 ? -4.720 1.641 11.590 1.00 97.12 94 VAL A CA 1
ATOM 761 C C . VAL A 1 94 ? -3.826 0.657 10.857 1.00 97.12 94 VAL A C 1
ATOM 763 O O . VAL A 1 94 ? -3.217 -0.215 11.475 1.00 97.12 94 VAL A O 1
ATOM 766 N N . PHE A 1 95 ? -3.769 0.797 9.539 1.00 96.56 95 PHE A N 1
ATOM 767 C CA . PHE A 1 95 ? -2.872 0.044 8.676 1.00 96.56 95 PHE A CA 1
ATOM 768 C C . PHE A 1 95 ? -1.931 1.030 8.002 1.00 96.56 95 PHE A C 1
ATOM 770 O O . PHE A 1 95 ? -2.356 2.125 7.635 1.00 96.56 95 PHE A O 1
ATOM 777 N N . PHE A 1 96 ? -0.681 0.628 7.818 1.00 96.19 96 PHE A N 1
ATOM 778 C CA . PHE A 1 96 ? 0.267 1.358 6.986 1.00 96.19 96 PHE A CA 1
ATOM 779 C C . PHE A 1 96 ? 0.797 0.401 5.932 1.00 96.19 96 PHE A C 1
ATOM 781 O O . PHE A 1 96 ? 1.214 -0.708 6.260 1.00 96.19 96 PHE A O 1
ATOM 788 N N . ARG A 1 97 ? 0.758 0.794 4.664 1.00 95.31 97 ARG A N 1
ATOM 789 C CA . ARG A 1 97 ? 1.224 -0.035 3.552 1.00 95.31 97 ARG A CA 1
ATOM 790 C C . ARG A 1 97 ? 2.614 0.430 3.136 1.00 95.31 97 ARG A C 1
ATOM 792 O O . ARG A 1 97 ? 2.847 1.623 2.985 1.00 95.31 97 ARG A O 1
ATOM 799 N N . GLY A 1 98 ? 3.533 -0.514 2.956 1.00 93.75 98 GLY A N 1
ATOM 800 C CA . GLY A 1 98 ? 4.849 -0.218 2.394 1.00 93.75 98 GLY A CA 1
ATOM 801 C C . GLY A 1 98 ? 4.776 0.284 0.948 1.00 93.75 98 GLY A C 1
ATOM 802 O O . GLY A 1 98 ? 3.737 0.185 0.289 1.00 93.75 98 GLY A O 1
ATOM 803 N N . CYS A 1 99 ? 5.888 0.813 0.440 1.00 92.38 99 CYS A N 1
ATOM 804 C CA . CYS A 1 99 ? 5.947 1.290 -0.938 1.00 92.38 99 CYS A CA 1
ATOM 805 C C . CYS A 1 99 ? 5.830 0.133 -1.947 1.00 92.38 99 CYS A C 1
ATOM 807 O O . CYS A 1 99 ? 6.083 -1.029 -1.632 1.00 92.38 99 CYS A O 1
ATOM 809 N N . SER A 1 100 ? 5.406 0.450 -3.172 1.00 93.38 100 SER A N 1
ATOM 810 C CA . SER A 1 100 ? 5.386 -0.508 -4.286 1.00 93.38 100 SER A CA 1
ATOM 811 C C . SER A 1 100 ? 6.517 -0.208 -5.255 1.00 93.38 100 SER A C 1
ATOM 813 O O . SER A 1 100 ? 6.760 0.954 -5.578 1.00 93.38 100 SER A O 1
ATOM 815 N N . ALA A 1 101 ? 7.208 -1.253 -5.701 1.00 93.75 101 ALA A N 1
ATOM 816 C CA . ALA A 1 101 ? 8.283 -1.133 -6.675 1.00 93.75 101 ALA A CA 1
ATOM 817 C C . ALA A 1 101 ? 7.751 -0.690 -8.049 1.00 93.75 101 ALA A C 1
ATOM 819 O O . ALA A 1 101 ? 6.653 -1.066 -8.455 1.00 93.75 101 ALA A O 1
ATOM 820 N N . SER A 1 102 ? 8.554 0.101 -8.759 1.00 92.62 102 SER A N 1
ATOM 821 C CA . SER A 1 102 ? 8.368 0.398 -10.183 1.00 92.62 102 SER A CA 1
ATOM 822 C C . SER A 1 102 ? 9.443 -0.328 -10.984 1.00 92.62 102 SER A C 1
ATOM 824 O O . SER A 1 102 ? 10.590 -0.393 -10.540 1.00 92.62 102 SER A O 1
ATOM 826 N N . HIS A 1 103 ? 9.103 -0.838 -12.167 1.00 93.19 103 HIS A N 1
ATOM 827 C CA . HIS A 1 103 ? 10.009 -1.691 -12.940 1.00 93.19 103 HIS A CA 1
ATOM 828 C C . HIS A 1 103 ? 10.275 -1.120 -14.329 1.00 93.19 103 HIS A C 1
ATOM 830 O O . HIS A 1 103 ? 9.474 -1.287 -15.239 1.00 93.19 103 HIS A O 1
ATOM 836 N N . PHE A 1 104 ? 11.437 -0.496 -14.516 1.00 91.12 104 PHE A N 1
ATOM 837 C CA . PHE A 1 104 ? 11.880 -0.021 -15.824 1.00 91.12 104 PHE A CA 1
ATOM 838 C C . PHE A 1 104 ? 13.130 -0.777 -16.273 1.00 91.12 104 PHE A C 1
ATOM 840 O O . PHE A 1 104 ? 14.128 -0.856 -15.558 1.00 91.12 104 PHE A O 1
ATOM 847 N N . LYS A 1 105 ? 13.082 -1.323 -17.485 1.00 87.75 105 LYS A N 1
ATOM 848 C CA . LYS A 1 105 ? 14.189 -2.010 -18.149 1.00 87.75 105 LYS A CA 1
ATOM 849 C C . LYS A 1 105 ? 14.760 -1.142 -19.259 1.00 87.75 105 LYS A C 1
ATOM 851 O O . LYS A 1 105 ? 14.010 -0.562 -20.039 1.00 87.75 105 LYS A O 1
ATOM 856 N N . GLY A 1 106 ? 16.089 -1.097 -19.355 1.00 85.00 106 GLY A N 1
ATOM 857 C CA . GLY A 1 106 ? 16.797 -0.376 -20.421 1.00 85.00 106 GLY A CA 1
ATOM 858 C C . GLY A 1 106 ? 16.857 1.147 -20.250 1.00 85.00 106 GLY A C 1
ATOM 859 O O . GLY A 1 106 ? 17.372 1.822 -21.131 1.00 85.00 106 GLY A O 1
ATOM 860 N N . GLY A 1 107 ? 16.375 1.682 -19.126 1.00 85.75 107 GLY A N 1
ATOM 861 C CA . GLY A 1 107 ? 16.358 3.113 -18.827 1.00 85.75 107 GLY A CA 1
ATOM 862 C C . GLY A 1 107 ? 15.457 3.416 -17.632 1.00 85.75 107 GLY A C 1
ATOM 863 O O . GLY A 1 107 ? 14.844 2.511 -17.070 1.00 85.75 107 GLY A O 1
ATOM 864 N N . GLN A 1 108 ? 15.378 4.687 -17.245 1.00 85.81 108 GLN A N 1
ATOM 865 C CA . GLN A 1 108 ? 14.386 5.183 -16.288 1.00 85.81 108 GLN A CA 1
ATOM 866 C C . GLN A 1 108 ? 13.101 5.572 -17.023 1.00 85.81 108 GLN A C 1
ATOM 868 O O . GLN A 1 108 ? 13.068 5.628 -18.254 1.00 85.81 108 GLN A O 1
ATOM 873 N N . TRP A 1 109 ? 12.063 5.914 -16.263 1.00 80.69 109 TRP A N 1
ATOM 874 C CA . TRP A 1 109 ? 10.785 6.394 -16.796 1.00 80.69 109 TRP A CA 1
ATOM 875 C C . TRP A 1 109 ? 10.926 7.548 -17.809 1.00 80.69 109 TRP A C 1
ATOM 877 O O . TRP A 1 109 ? 10.132 7.642 -18.735 1.00 80.69 109 TRP A O 1
ATOM 887 N N . ASN A 1 110 ? 11.947 8.403 -17.666 1.00 82.50 110 ASN A N 1
ATOM 888 C CA . ASN A 1 110 ? 12.208 9.558 -18.534 1.00 82.50 110 ASN A CA 1
ATOM 889 C C . ASN A 1 110 ? 13.376 9.364 -19.516 1.00 82.50 110 ASN A C 1
ATOM 891 O O . ASN A 1 110 ? 13.759 10.313 -20.199 1.00 82.50 110 ASN A O 1
ATOM 895 N N . SER A 1 111 ? 13.986 8.179 -19.559 1.00 85.12 111 SER A N 1
ATOM 896 C CA . SER A 1 111 ? 15.186 7.916 -20.366 1.00 85.12 111 SER A CA 1
ATOM 897 C C . SER A 1 111 ? 15.101 6.618 -21.170 1.00 85.12 111 SER A C 1
ATOM 899 O O . SER A 1 111 ? 16.117 5.982 -21.439 1.00 85.12 111 SER A O 1
ATOM 901 N N . GLY A 1 112 ? 13.887 6.234 -21.581 1.00 81.62 112 GLY A N 1
ATOM 902 C CA . GLY A 1 112 ? 13.649 5.090 -22.470 1.00 81.62 112 GLY A CA 1
ATOM 903 C C . GLY A 1 112 ? 13.431 3.750 -21.762 1.00 81.62 112 GLY A C 1
ATOM 904 O O . GLY A 1 112 ? 13.515 2.703 -22.400 1.00 81.62 112 GLY A O 1
ATOM 905 N N . GLY A 1 113 ? 13.155 3.763 -20.455 1.00 89.56 113 GLY A N 1
ATOM 906 C CA . GLY A 1 113 ? 12.787 2.572 -19.696 1.00 89.56 113 GLY A CA 1
ATOM 907 C C . GLY A 1 113 ? 11.421 2.000 -20.091 1.00 89.56 113 GLY A C 1
ATOM 908 O O . GLY A 1 113 ? 10.503 2.744 -20.424 1.00 89.56 113 GLY A O 1
ATOM 909 N N . SER A 1 114 ? 11.273 0.675 -20.021 1.00 91.31 114 SER A N 1
ATOM 910 C CA . SER A 1 114 ? 10.027 -0.035 -20.366 1.00 91.31 114 SER A CA 1
ATOM 911 C C . SER A 1 114 ? 9.771 -1.263 -19.482 1.00 91.31 114 SER A C 1
ATOM 913 O O . SER A 1 114 ? 10.695 -1.786 -18.861 1.00 91.31 114 SER A O 1
ATOM 915 N N . CYS A 1 115 ? 8.524 -1.732 -19.438 1.00 92.75 115 CYS A N 1
ATOM 916 C CA . CYS A 1 115 ? 8.102 -2.977 -18.779 1.00 92.75 115 CYS A CA 1
ATOM 917 C C . CYS A 1 115 ? 7.239 -3.881 -19.676 1.00 92.75 115 CYS A C 1
ATOM 919 O O . CYS A 1 115 ? 6.901 -4.994 -19.275 1.00 92.75 115 CYS A O 1
ATOM 921 N N . ASP A 1 116 ? 6.870 -3.433 -20.882 1.00 91.56 116 ASP A N 1
ATOM 922 C CA . ASP A 1 116 ? 6.107 -4.253 -21.823 1.00 91.56 116 ASP A CA 1
ATOM 923 C C . ASP A 1 116 ? 6.858 -5.549 -22.159 1.00 91.56 116 ASP A C 1
ATOM 925 O O . ASP A 1 116 ? 8.080 -5.574 -22.323 1.00 91.56 116 ASP A O 1
ATOM 929 N N . GLY A 1 117 ? 6.110 -6.646 -22.257 1.00 90.12 117 GLY A N 1
ATOM 930 C CA . GLY A 1 117 ? 6.656 -7.981 -22.505 1.00 90.12 117 GLY A CA 1
ATOM 931 C C . GLY A 1 117 ? 7.191 -8.716 -21.269 1.00 90.12 117 GLY A C 1
ATOM 932 O O . GLY A 1 117 ? 7.511 -9.903 -21.369 1.00 90.12 117 GLY A O 1
ATOM 933 N N . GLU A 1 118 ? 7.243 -8.086 -20.093 1.00 92.88 118 GLU A N 1
ATOM 934 C CA . GLU A 1 118 ? 7.550 -8.785 -18.844 1.00 92.88 118 GLU A CA 1
ATOM 935 C C . GLU A 1 118 ? 6.308 -9.566 -18.364 1.00 92.88 118 GLU A C 1
ATOM 937 O O . GLU A 1 118 ? 5.360 -9.004 -17.838 1.00 92.88 118 GLU A O 1
ATOM 942 N N . ILE A 1 119 ? 6.295 -10.889 -18.568 1.00 94.81 119 ILE A N 1
ATOM 943 C CA . ILE A 1 119 ? 5.104 -11.746 -18.345 1.00 94.81 119 ILE A CA 1
ATOM 944 C C . ILE A 1 119 ? 5.241 -12.742 -17.184 1.00 94.81 119 ILE A C 1
ATOM 946 O O . ILE A 1 119 ? 4.400 -13.621 -16.998 1.00 94.81 119 ILE A O 1
ATOM 950 N N . ARG A 1 120 ? 6.355 -12.685 -16.451 1.00 95.56 120 ARG A N 1
ATOM 951 C CA . ARG A 1 120 ? 6.638 -13.573 -15.316 1.00 95.56 120 ARG A CA 1
ATOM 952 C C . ARG A 1 120 ? 7.313 -12.803 -14.186 1.00 95.56 120 ARG A C 1
ATOM 954 O O . ARG A 1 120 ? 8.120 -11.909 -14.486 1.00 95.56 120 ARG A O 1
ATOM 961 N N . PRO A 1 121 ? 7.050 -13.190 -12.925 1.00 95.88 121 PRO A N 1
ATOM 962 C CA . PRO A 1 121 ? 7.732 -12.606 -11.785 1.00 95.88 121 PRO A CA 1
ATOM 963 C C . PRO A 1 121 ? 9.234 -12.889 -11.850 1.00 95.88 121 PRO A C 1
ATOM 965 O O . PRO A 1 121 ? 9.686 -13.855 -12.475 1.00 95.88 121 PRO A O 1
ATOM 968 N N . MET A 1 122 ? 10.017 -12.040 -11.192 1.00 93.56 122 MET A N 1
ATOM 969 C CA . MET A 1 122 ? 11.414 -12.333 -10.910 1.00 93.56 122 MET A CA 1
ATOM 970 C C . MET A 1 122 ? 11.501 -13.535 -9.971 1.00 93.56 122 MET A C 1
ATOM 972 O O . MET A 1 122 ? 10.721 -13.671 -9.034 1.00 93.56 122 MET A O 1
ATOM 976 N N . THR A 1 123 ? 12.450 -14.425 -10.241 1.00 93.88 123 THR A N 1
ATOM 977 C CA . THR A 1 123 ? 12.716 -15.606 -9.405 1.00 93.88 123 THR A CA 1
ATOM 978 C C . THR A 1 123 ? 14.101 -15.566 -8.774 1.00 93.88 123 THR A C 1
ATOM 980 O O . THR A 1 123 ? 14.353 -16.287 -7.815 1.00 93.88 123 THR A O 1
ATOM 983 N N . ASN A 1 124 ? 15.007 -14.749 -9.316 1.00 92.56 124 ASN A N 1
ATOM 984 C CA . ASN A 1 124 ? 16.365 -14.612 -8.817 1.00 92.56 124 ASN A CA 1
ATOM 985 C C . ASN A 1 124 ? 16.465 -13.403 -7.880 1.00 92.56 124 ASN A C 1
ATOM 987 O O . ASN A 1 124 ? 16.322 -12.266 -8.330 1.00 92.56 124 ASN A O 1
ATOM 991 N N . GLU A 1 125 ? 16.744 -13.647 -6.598 1.00 91.94 125 GLU A N 1
ATOM 992 C CA . GLU A 1 125 ? 16.850 -12.587 -5.589 1.00 91.94 125 GLU A CA 1
ATOM 993 C C . GLU A 1 125 ? 17.994 -11.605 -5.863 1.00 91.94 125 GLU A C 1
ATOM 995 O O . GLU A 1 125 ? 17.919 -10.453 -5.449 1.00 91.94 125 GLU A O 1
ATOM 1000 N N . THR A 1 126 ? 19.034 -12.010 -6.600 1.00 90.69 126 THR A N 1
ATOM 1001 C CA . THR A 1 126 ? 20.164 -11.119 -6.912 1.00 90.69 126 THR A CA 1
ATOM 1002 C C . THR A 1 126 ? 19.796 -9.993 -7.877 1.00 90.69 126 THR A C 1
ATOM 1004 O O . THR A 1 126 ? 20.598 -9.088 -8.080 1.00 90.69 126 THR A O 1
ATOM 1007 N N . HIS A 1 127 ? 18.625 -10.066 -8.518 1.00 88.56 127 HIS A N 1
ATOM 1008 C CA . HIS A 1 127 ? 18.122 -9.028 -9.422 1.00 88.56 127 HIS A CA 1
ATOM 1009 C C . HIS A 1 127 ? 17.152 -8.062 -8.732 1.00 88.56 127 HIS A C 1
ATOM 1011 O O . HIS A 1 127 ? 16.680 -7.128 -9.374 1.00 88.56 127 HIS A O 1
ATOM 1017 N N . LEU A 1 128 ? 16.837 -8.297 -7.455 1.00 91.31 128 LEU A N 1
ATOM 1018 C CA . LEU A 1 128 ? 15.983 -7.406 -6.684 1.00 91.31 128 LEU A CA 1
ATOM 1019 C C . LEU A 1 128 ? 16.716 -6.115 -6.338 1.00 91.31 128 LEU A C 1
ATOM 1021 O O . LEU A 1 128 ? 17.935 -6.083 -6.145 1.00 91.31 128 LEU A O 1
ATOM 1025 N N . SER A 1 129 ? 15.935 -5.055 -6.215 1.00 90.69 129 SER A N 1
ATOM 1026 C CA . SER A 1 129 ? 16.404 -3.767 -5.743 1.00 90.69 129 SER A CA 1
ATOM 1027 C C . SER A 1 129 ? 16.777 -3.856 -4.257 1.00 90.69 129 SER A C 1
ATOM 1029 O O . SER A 1 129 ? 16.119 -4.565 -3.484 1.00 90.69 129 SER A O 1
ATOM 1031 N N . PRO A 1 130 ? 17.799 -3.110 -3.798 1.00 93.12 130 PRO A N 1
ATOM 1032 C CA . PRO A 1 130 ? 18.024 -2.927 -2.371 1.00 93.12 130 PRO A CA 1
ATOM 1033 C C . PRO A 1 130 ? 16.759 -2.398 -1.692 1.00 93.12 130 PRO A C 1
ATOM 1035 O O . PRO A 1 130 ? 16.041 -1.570 -2.259 1.00 93.12 130 PRO A O 1
ATOM 1038 N N . TYR A 1 131 ? 16.500 -2.848 -0.463 1.00 93.44 131 TYR A N 1
ATOM 1039 C CA . TYR A 1 131 ? 15.339 -2.379 0.286 1.00 93.44 131 TYR A CA 1
ATOM 1040 C C . TYR A 1 131 ? 15.393 -0.847 0.436 1.00 93.44 131 TYR A C 1
ATOM 1042 O O . TYR A 1 131 ? 16.427 -0.326 0.871 1.00 93.44 131 TYR A O 1
ATOM 1050 N N . PRO A 1 132 ? 14.334 -0.101 0.065 1.00 94.31 132 PRO A N 1
ATOM 1051 C CA . PRO A 1 132 ? 14.404 1.353 0.030 1.00 94.31 132 PRO A CA 1
ATOM 1052 C C . PRO A 1 132 ? 14.668 1.939 1.418 1.00 94.31 132 PRO A C 1
ATOM 1054 O O . PRO A 1 132 ? 13.915 1.691 2.357 1.00 94.31 132 PRO A O 1
ATOM 1057 N N . TRP A 1 133 ? 15.695 2.782 1.536 1.00 94.69 133 TRP A N 1
ATOM 1058 C CA . TRP A 1 133 ? 16.106 3.391 2.810 1.00 94.69 133 TRP A CA 1
ATOM 1059 C C . TRP A 1 133 ? 14.979 4.181 3.500 1.00 94.69 133 TRP A C 1
ATOM 1061 O O . TRP A 1 133 ? 14.918 4.241 4.726 1.00 94.69 133 TRP A O 1
ATOM 1071 N N . MET A 1 134 ? 14.048 4.755 2.728 1.00 93.81 134 MET A N 1
ATOM 1072 C CA . MET A 1 134 ? 12.882 5.468 3.262 1.00 93.81 134 MET A CA 1
ATOM 1073 C C . MET A 1 134 ? 11.959 4.560 4.086 1.00 93.81 134 MET A C 1
ATOM 1075 O O . MET A 1 134 ? 11.310 5.030 5.018 1.00 93.81 134 MET A O 1
ATOM 1079 N N . MET A 1 135 ? 11.928 3.257 3.791 1.00 95.88 135 MET A N 1
ATOM 1080 C CA . MET A 1 135 ? 11.116 2.308 4.548 1.00 95.88 135 MET A CA 1
ATOM 1081 C C . MET A 1 135 ? 11.657 2.101 5.958 1.00 95.88 135 MET A C 1
ATOM 1083 O O . MET A 1 135 ? 10.867 1.919 6.877 1.00 95.88 135 MET A O 1
ATOM 1087 N N . SER A 1 136 ? 12.967 2.244 6.168 1.00 95.94 136 SER A N 1
ATOM 1088 C CA . SER A 1 136 ? 13.538 2.234 7.516 1.00 95.94 136 SER A CA 1
ATOM 1089 C C . SER A 1 136 ? 13.044 3.421 8.352 1.00 95.94 136 SER A C 1
ATOM 1091 O O . SER A 1 136 ? 12.857 3.283 9.556 1.00 95.94 136 SER A O 1
ATOM 1093 N N . ILE A 1 137 ? 12.765 4.578 7.736 1.00 96.75 137 ILE A N 1
ATOM 1094 C CA . ILE A 1 137 ? 12.145 5.716 8.441 1.00 96.75 137 ILE A CA 1
ATOM 1095 C C . ILE A 1 137 ? 10.711 5.372 8.846 1.00 96.75 137 ILE A C 1
ATOM 1097 O O . ILE A 1 137 ? 10.334 5.619 9.988 1.00 96.75 137 ILE A O 1
ATOM 1101 N N . VAL A 1 138 ? 9.929 4.787 7.933 1.00 96.69 138 VAL A N 1
ATOM 1102 C CA . VAL A 1 138 ? 8.560 4.324 8.218 1.00 96.69 138 VAL A CA 1
ATOM 1103 C C . VAL A 1 138 ? 8.555 3.343 9.388 1.00 96.69 138 VAL A C 1
ATOM 1105 O O . VAL A 1 138 ? 7.800 3.528 10.338 1.00 96.69 138 VAL A O 1
ATOM 1108 N N . GLU A 1 139 ? 9.417 2.331 9.340 1.00 97.38 139 GLU A N 1
ATOM 1109 C CA . GLU A 1 139 ? 9.526 1.291 10.365 1.00 97.38 139 GLU A CA 1
ATOM 1110 C C . GLU A 1 139 ? 9.917 1.877 11.725 1.00 97.38 139 GLU A C 1
ATOM 1112 O O . GLU A 1 139 ? 9.266 1.579 12.727 1.00 97.38 139 GLU A O 1
ATOM 1117 N N . ASN A 1 140 ? 10.907 2.775 11.749 1.00 97.75 140 ASN A N 1
ATOM 1118 C CA . ASN A 1 140 ? 11.314 3.478 12.962 1.00 97.75 140 ASN A CA 1
ATOM 1119 C C . ASN A 1 140 ? 10.162 4.308 13.547 1.00 97.75 140 ASN A C 1
ATOM 1121 O O . ASN A 1 140 ? 9.839 4.152 14.722 1.00 97.75 140 ASN A O 1
ATOM 1125 N N . VAL A 1 141 ? 9.493 5.138 12.737 1.00 97.94 141 VAL A N 1
ATOM 1126 C CA . VAL A 1 141 ? 8.366 5.961 13.208 1.00 97.94 141 VAL A CA 1
ATOM 1127 C C . VAL A 1 141 ? 7.231 5.090 13.741 1.00 97.94 141 VAL A C 1
ATOM 1129 O O . VAL A 1 141 ? 6.749 5.354 14.837 1.00 97.94 141 VAL A O 1
ATOM 1132 N N . ILE A 1 142 ? 6.830 4.041 13.014 1.00 97.56 142 ILE A N 1
ATOM 1133 C CA . ILE A 1 142 ? 5.761 3.129 13.446 1.00 97.56 142 ILE A CA 1
ATOM 1134 C C . ILE A 1 142 ? 6.120 2.446 14.771 1.00 97.56 142 ILE A C 1
ATOM 1136 O O . ILE A 1 142 ? 5.255 2.312 15.634 1.00 97.56 142 ILE A O 1
ATOM 1140 N N . SER A 1 143 ? 7.380 2.041 14.959 1.00 97.19 143 SER A N 1
ATOM 1141 C CA . SER A 1 143 ? 7.825 1.388 16.198 1.00 97.19 143 SER A CA 1
ATOM 1142 C C . SER A 1 143 ? 7.754 2.287 17.439 1.00 97.19 143 SER A C 1
ATOM 1144 O O . SER A 1 143 ? 7.660 1.778 18.554 1.00 97.19 143 SER A O 1
ATOM 1146 N N . GLU A 1 144 ? 7.767 3.609 17.254 1.00 97.44 144 GLU A N 1
ATOM 1147 C CA . GLU A 1 144 ? 7.674 4.600 18.331 1.00 97.44 144 GLU A CA 1
ATOM 1148 C C . GLU A 1 144 ? 6.217 4.991 18.660 1.00 97.44 144 GLU A C 1
ATOM 1150 O O . GLU A 1 144 ? 5.980 5.699 19.642 1.00 97.44 144 GLU A O 1
ATOM 1155 N N . MET A 1 145 ? 5.237 4.564 17.853 1.00 98.06 145 MET A N 1
ATOM 1156 C CA . MET A 1 145 ? 3.832 4.956 18.016 1.00 98.06 145 MET A CA 1
ATOM 1157 C C . MET A 1 145 ? 3.169 4.284 19.217 1.00 98.06 145 MET A C 1
ATOM 1159 O O . MET A 1 145 ? 3.399 3.110 19.513 1.00 98.06 145 MET A O 1
ATOM 1163 N N . LYS A 1 146 ? 2.272 5.019 19.883 1.00 97.56 146 LYS A N 1
ATOM 1164 C CA . LYS A 1 146 ? 1.465 4.479 20.990 1.00 97.56 146 LYS A CA 1
ATOM 1165 C C . LYS A 1 146 ? 0.298 3.649 20.476 1.00 97.56 146 LYS A C 1
ATOM 1167 O O . LYS A 1 146 ? -0.038 2.617 21.059 1.00 97.56 146 LYS A O 1
ATOM 1172 N N . ILE A 1 147 ? -0.350 4.117 19.412 1.00 97.75 147 ILE A N 1
ATOM 1173 C CA . ILE A 1 147 ? -1.446 3.399 18.771 1.00 97.75 147 ILE A CA 1
ATOM 1174 C C . ILE A 1 147 ? -0.857 2.325 17.855 1.00 97.75 147 ILE A C 1
ATOM 1176 O O . ILE A 1 147 ? -0.071 2.646 16.963 1.00 97.75 147 ILE A O 1
ATOM 1180 N N . PRO A 1 148 ? -1.243 1.048 18.026 1.00 95.81 148 PRO A N 1
ATOM 1181 C CA . PRO A 1 148 ? -0.688 -0.028 17.224 1.00 95.81 148 PRO A CA 1
ATOM 1182 C C . PRO A 1 148 ? -1.100 0.122 15.758 1.00 95.81 148 PRO A C 1
ATOM 1184 O O . PRO A 1 148 ? -2.289 0.147 15.421 1.00 95.81 148 PRO A O 1
ATOM 1187 N N . VAL A 1 149 ? -0.095 0.163 14.886 1.00 97.50 149 VAL A N 1
ATOM 1188 C CA . VAL A 1 149 ? -0.257 0.181 13.433 1.00 97.50 149 VAL A CA 1
ATOM 1189 C C . VAL A 1 149 ? 0.065 -1.198 12.873 1.00 97.50 149 VAL A C 1
ATOM 1191 O O . VAL A 1 149 ? 1.120 -1.772 13.134 1.00 97.50 149 VAL A O 1
ATOM 1194 N N . LEU A 1 150 ? -0.845 -1.731 12.063 1.00 96.75 150 LEU A N 1
ATOM 1195 C CA . LEU A 1 150 ? -0.614 -2.954 11.307 1.00 96.75 150 LEU A CA 1
ATOM 1196 C C . LEU A 1 150 ? 0.160 -2.610 10.034 1.00 96.75 150 LEU A C 1
ATOM 1198 O O . LEU A 1 150 ? -0.408 -2.119 9.056 1.00 96.75 150 LEU A O 1
ATOM 1202 N N . TYR A 1 151 ? 1.468 -2.850 10.064 1.00 96.38 151 TYR A N 1
ATOM 1203 C CA . TYR A 1 151 ? 2.341 -2.590 8.927 1.00 96.38 151 TYR A CA 1
ATOM 1204 C C . TYR A 1 151 ? 2.258 -3.720 7.890 1.00 96.38 151 TYR A C 1
ATOM 1206 O O . TYR A 1 151 ? 2.627 -4.867 8.145 1.00 96.38 151 TYR A O 1
ATOM 1214 N N . LEU A 1 152 ? 1.773 -3.387 6.697 1.00 96.00 152 LEU A N 1
ATOM 1215 C CA . LEU A 1 152 ? 1.729 -4.258 5.531 1.00 96.00 152 LEU A CA 1
ATOM 1216 C C . LEU A 1 152 ? 3.025 -4.070 4.735 1.00 96.00 152 LEU A C 1
ATOM 1218 O O . LEU A 1 152 ? 3.082 -3.265 3.800 1.00 96.00 152 LEU A O 1
ATOM 1222 N N . ASN A 1 153 ? 4.072 -4.808 5.109 1.00 96.06 153 ASN A N 1
ATOM 1223 C CA . ASN A 1 153 ? 5.350 -4.779 4.398 1.00 96.06 153 ASN A CA 1
ATOM 1224 C C . ASN A 1 153 ? 5.248 -5.530 3.061 1.00 96.06 153 ASN A C 1
ATOM 1226 O O . ASN A 1 153 ? 5.551 -6.720 2.962 1.00 96.06 153 ASN A O 1
ATOM 1230 N N . ILE A 1 154 ? 4.776 -4.828 2.033 1.00 95.75 154 ILE A N 1
ATOM 1231 C CA . ILE A 1 154 ? 4.637 -5.371 0.679 1.00 95.75 154 ILE A CA 1
ATOM 1232 C C . ILE A 1 154 ? 5.858 -5.108 -0.203 1.00 95.75 154 ILE A C 1
ATOM 1234 O O . ILE A 1 154 ? 5.958 -5.707 -1.267 1.00 95.75 154 ILE A O 1
ATOM 1238 N N . THR A 1 155 ? 6.788 -4.254 0.225 1.00 95.12 155 THR A N 1
ATOM 1239 C CA . THR A 1 155 ? 7.834 -3.672 -0.625 1.00 95.12 155 THR A CA 1
ATOM 1240 C C . THR A 1 155 ? 8.648 -4.734 -1.364 1.00 95.12 155 THR A C 1
ATOM 1242 O O . THR A 1 155 ? 8.628 -4.770 -2.595 1.00 95.12 155 THR A O 1
ATOM 1245 N N . LYS A 1 156 ? 9.262 -5.685 -0.638 1.00 95.00 156 LYS A N 1
ATOM 1246 C CA . LYS A 1 156 ? 10.025 -6.786 -1.262 1.00 95.00 156 LYS A CA 1
ATOM 1247 C C . LYS A 1 156 ? 9.130 -7.681 -2.125 1.00 95.00 156 LYS A C 1
ATOM 1249 O O . LYS A 1 156 ? 9.550 -8.132 -3.182 1.00 95.00 156 LYS A O 1
ATOM 1254 N N . MET A 1 157 ? 7.888 -7.933 -1.700 1.00 95.00 157 MET A N 1
ATOM 1255 C CA . MET A 1 157 ? 6.957 -8.762 -2.475 1.00 95.00 157 MET A CA 1
ATOM 1256 C C . MET A 1 157 ? 6.605 -8.121 -3.818 1.00 95.00 157 MET A C 1
ATOM 1258 O O . MET A 1 157 ? 6.508 -8.832 -4.813 1.00 95.00 157 MET A O 1
ATOM 1262 N N . THR A 1 158 ? 6.426 -6.798 -3.857 1.00 95.44 158 THR A N 1
ATOM 1263 C CA . THR A 1 158 ? 6.126 -6.082 -5.103 1.00 95.44 158 THR A CA 1
ATOM 1264 C C . THR A 1 158 ? 7.312 -6.032 -6.055 1.00 95.44 158 THR A C 1
ATOM 1266 O O . THR A 1 158 ? 7.094 -6.094 -7.257 1.00 95.44 158 THR A O 1
ATOM 1269 N N . ASP A 1 159 ? 8.544 -6.016 -5.544 1.00 95.62 159 ASP A N 1
ATOM 1270 C CA . ASP A 1 159 ? 9.761 -6.010 -6.366 1.00 95.62 159 ASP A CA 1
ATOM 1271 C C . ASP A 1 159 ? 9.927 -7.315 -7.163 1.00 95.62 159 ASP A C 1
ATOM 1273 O O . ASP A 1 159 ? 10.460 -7.330 -8.261 1.00 95.62 159 ASP A O 1
ATOM 1277 N N . TYR A 1 160 ? 9.357 -8.436 -6.709 1.00 96.31 160 TYR A N 1
ATOM 1278 C CA . TYR A 1 160 ? 9.294 -9.637 -7.552 1.00 96.31 160 TYR A CA 1
ATOM 1279 C C . TYR A 1 160 ? 8.371 -9.480 -8.770 1.00 96.31 160 TYR A C 1
ATOM 1281 O O . TYR A 1 160 ? 8.461 -10.266 -9.713 1.00 96.31 160 TYR A O 1
ATOM 1289 N N . ARG A 1 161 ? 7.442 -8.522 -8.759 1.00 96.12 161 ARG A N 1
ATOM 1290 C CA . ARG A 1 161 ? 6.282 -8.479 -9.658 1.00 96.12 161 ARG A CA 1
ATOM 1291 C C . ARG A 1 161 ? 6.445 -7.485 -10.799 1.00 96.12 161 ARG A C 1
ATOM 1293 O O . ARG A 1 161 ? 5.530 -6.722 -11.093 1.00 96.12 161 ARG A O 1
ATOM 1300 N N . LYS A 1 162 ? 7.569 -7.561 -11.516 1.00 9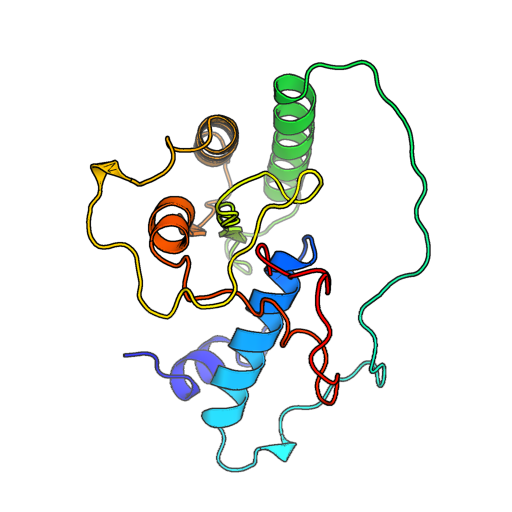4.44 162 LYS A N 1
ATOM 1301 C CA . LYS A 1 162 ? 7.760 -6.824 -12.781 1.00 94.44 162 LYS A CA 1
ATOM 1302 C C . LYS A 1 162 ? 6.695 -7.128 -13.845 1.00 94.44 162 LYS A C 1
ATOM 1304 O O . LYS A 1 162 ? 6.497 -6.335 -14.753 1.00 94.44 162 LYS A O 1
ATOM 1309 N N . ASP A 1 163 ? 6.014 -8.266 -13.713 1.00 95.06 163 ASP A N 1
ATOM 1310 C CA . ASP A 1 163 ? 4.881 -8.704 -14.534 1.00 95.06 163 ASP A CA 1
ATOM 1311 C C . ASP A 1 163 ? 3.528 -8.104 -14.120 1.00 95.06 163 ASP A C 1
ATOM 1313 O O . ASP A 1 163 ? 2.510 -8.390 -14.744 1.00 95.06 163 ASP A O 1
ATOM 1317 N N . GLY A 1 164 ? 3.486 -7.341 -13.026 1.00 94.25 164 GLY A N 1
ATOM 1318 C CA . GLY A 1 164 ? 2.250 -6.840 -12.427 1.00 94.25 164 GLY A CA 1
ATOM 1319 C C . GLY A 1 164 ? 1.768 -5.491 -12.958 1.00 94.25 164 GLY A C 1
ATOM 1320 O O . GLY A 1 164 ? 0.689 -5.065 -12.555 1.00 94.25 164 GLY A O 1
ATOM 1321 N N . HIS A 1 165 ? 2.538 -4.826 -13.821 1.00 94.50 165 HIS A N 1
ATOM 1322 C CA . HIS A 1 165 ? 2.232 -3.471 -14.277 1.00 94.50 165 HIS A CA 1
ATOM 1323 C C . HIS A 1 165 ? 1.332 -3.434 -15.522 1.00 94.50 165 HIS A C 1
ATOM 1325 O O . HIS A 1 165 ? 1.480 -4.276 -16.413 1.00 94.50 165 HIS A O 1
ATOM 1331 N N . PRO A 1 166 ? 0.452 -2.421 -15.654 1.00 92.19 166 PRO A N 1
ATOM 1332 C CA . PRO A 1 166 ? -0.376 -2.225 -16.839 1.00 92.19 166 PRO A CA 1
ATOM 1333 C C . PRO A 1 166 ? 0.422 -1.991 -18.122 1.00 92.19 166 PRO A C 1
ATOM 1335 O O . PRO A 1 166 ? -0.080 -2.304 -19.198 1.00 92.19 166 PRO A O 1
ATOM 1338 N N . SER A 1 167 ? 1.629 -1.420 -18.044 1.00 92.25 167 SER A N 1
ATOM 1339 C CA . SER A 1 167 ? 2.425 -1.031 -19.210 1.00 92.25 167 SER A CA 1
ATOM 1340 C C . SER A 1 167 ? 1.596 -0.167 -20.182 1.00 92.25 167 SER A C 1
ATOM 1342 O O . SER A 1 167 ? 1.029 0.853 -19.785 1.00 92.25 167 SER A O 1
ATOM 1344 N N . ILE A 1 168 ? 1.483 -0.572 -21.446 1.00 89.62 168 ILE A N 1
ATOM 1345 C CA . ILE A 1 168 ? 0.690 0.085 -22.494 1.00 89.62 168 ILE A CA 1
ATOM 1346 C C . ILE A 1 168 ? -0.830 -0.120 -22.351 1.00 89.62 168 ILE A C 1
ATOM 1348 O O . ILE A 1 168 ? -1.607 0.523 -23.054 1.00 89.62 168 ILE A O 1
ATOM 1352 N N . TYR A 1 169 ? -1.285 -0.998 -21.450 1.00 87.38 169 TYR A N 1
ATOM 1353 C CA . TYR A 1 169 ? -2.702 -1.366 -21.293 1.00 87.38 169 TYR A CA 1
ATOM 1354 C C . TYR A 1 169 ? -3.446 -0.535 -20.248 1.00 87.38 169 TYR A C 1
ATOM 1356 O O . TYR A 1 169 ? -4.570 -0.872 -19.879 1.00 87.38 169 TYR A O 1
ATOM 1364 N N . ARG A 1 170 ? -2.848 0.559 -19.768 1.00 81.94 170 ARG A N 1
ATOM 1365 C CA . ARG A 1 170 ? -3.473 1.443 -18.776 1.00 81.94 170 ARG A CA 1
ATOM 1366 C C . ARG A 1 170 ? -4.835 1.983 -19.233 1.00 81.94 170 ARG A C 1
ATOM 1368 O O . ARG A 1 170 ? -5.732 2.143 -18.411 1.00 81.94 170 ARG A O 1
ATOM 1375 N N . ILE A 1 171 ? -4.982 2.299 -20.521 1.00 78.94 171 ILE A N 1
ATOM 1376 C CA . ILE A 1 171 ? -6.219 2.841 -21.099 1.00 78.94 171 ILE A CA 1
ATOM 1377 C C . ILE A 1 171 ? -6.795 1.815 -22.073 1.00 78.94 171 ILE A C 1
ATOM 1379 O O . ILE A 1 171 ? -6.172 1.474 -23.081 1.00 78.94 171 ILE A O 1
ATOM 1383 N N . ALA A 1 172 ? -8.002 1.334 -21.778 1.00 72.25 172 ALA A N 1
ATOM 1384 C CA . ALA A 1 172 ? -8.707 0.389 -22.633 1.00 72.25 172 ALA A CA 1
ATOM 1385 C C . ALA A 1 172 ? -9.020 1.013 -24.005 1.00 72.25 172 ALA A C 1
ATOM 1387 O O . ALA A 1 172 ? -9.518 2.133 -24.089 1.00 72.25 172 ALA A O 1
ATOM 1388 N N . GLY A 1 173 ? -8.754 0.269 -25.081 1.00 70.56 173 GLY A N 1
ATOM 1389 C CA . GLY A 1 173 ? -9.053 0.692 -26.455 1.00 70.56 173 GLY A CA 1
ATOM 1390 C C . GLY A 1 173 ? -7.949 1.491 -27.155 1.00 70.56 173 GLY A C 1
ATOM 1391 O O . GLY A 1 173 ? -8.090 1.783 -28.341 1.00 70.56 173 GLY A O 1
ATOM 1392 N N . ASN A 1 174 ? -6.836 1.796 -26.481 1.00 72.62 174 ASN A N 1
ATOM 1393 C CA . ASN A 1 174 ? -5.684 2.409 -27.136 1.00 72.62 174 ASN A CA 1
ATOM 1394 C C . ASN A 1 174 ? -5.026 1.439 -28.132 1.00 72.62 174 ASN A C 1
ATOM 1396 O O . ASN A 1 174 ? -4.712 0.294 -27.800 1.00 72.62 174 ASN A O 1
ATOM 1400 N N . GLN A 1 175 ? -4.798 1.905 -29.363 1.00 71.81 175 GLN A N 1
ATOM 1401 C CA . GLN A 1 175 ? -4.036 1.156 -30.362 1.00 71.81 175 GLN A CA 1
ATOM 1402 C C . GLN A 1 175 ? -2.540 1.233 -30.056 1.00 71.81 175 GLN A C 1
ATOM 1404 O O . GLN A 1 175 ? -2.033 2.275 -29.643 1.00 71.81 175 GLN A O 1
ATOM 1409 N N . ARG A 1 176 ? -1.824 0.127 -30.284 1.00 76.62 176 ARG A N 1
ATOM 1410 C CA . ARG A 1 176 ? -0.373 0.081 -30.090 1.00 76.62 176 ARG A CA 1
ATOM 1411 C C . ARG A 1 176 ? 0.330 0.993 -31.089 1.00 76.62 176 ARG A C 1
ATOM 1413 O O . ARG A 1 176 ? 0.184 0.809 -32.296 1.00 76.62 176 ARG A O 1
ATOM 1420 N N . SER A 1 177 ? 1.159 1.895 -30.580 1.00 75.00 177 SER A N 1
ATOM 1421 C CA . SER A 1 177 ? 2.069 2.721 -31.369 1.00 75.00 177 SER A CA 1
ATOM 1422 C C . SER A 1 177 ? 3.511 2.588 -30.855 1.00 75.00 177 SER A C 1
ATOM 1424 O O . SER A 1 177 ? 3.729 2.442 -29.648 1.00 75.00 177 SER A O 1
ATOM 1426 N N . PRO A 1 178 ? 4.522 2.612 -31.745 1.00 72.81 178 PRO A N 1
ATOM 1427 C CA . PRO A 1 178 ? 5.919 2.684 -31.327 1.00 72.81 178 PRO A CA 1
ATOM 1428 C C . PRO A 1 178 ? 6.173 3.944 -30.489 1.00 72.81 178 PRO A C 1
ATOM 1430 O O . PRO A 1 178 ? 5.750 5.031 -30.873 1.00 72.81 178 PRO A O 1
ATOM 1433 N N . GLY A 1 179 ? 6.875 3.799 -29.362 1.00 73.06 179 GLY A N 1
ATOM 1434 C CA . GLY A 1 179 ? 7.194 4.921 -28.469 1.00 73.06 179 GLY A CA 1
ATOM 1435 C C . GLY A 1 179 ? 6.055 5.357 -27.544 1.00 73.06 179 GLY A C 1
ATOM 1436 O O . GLY A 1 179 ? 6.141 6.430 -26.963 1.00 73.06 179 GLY A O 1
ATOM 1437 N N . MET A 1 180 ? 4.995 4.553 -27.406 1.00 78.88 180 MET A N 1
ATOM 1438 C CA . MET A 1 180 ? 3.942 4.803 -26.423 1.00 78.88 180 MET A CA 1
ATOM 1439 C C . MET A 1 180 ? 4.492 4.740 -24.992 1.00 78.88 180 MET A C 1
ATOM 1441 O O . MET A 1 180 ? 5.182 3.781 -24.633 1.00 78.88 180 MET A O 1
ATOM 1445 N N . ASP A 1 181 ? 4.136 5.736 -24.180 1.00 81.69 181 ASP A N 1
ATOM 1446 C CA . ASP A 1 181 ? 4.465 5.768 -22.756 1.00 81.69 181 ASP A CA 1
ATOM 1447 C C . ASP A 1 181 ? 3.883 4.546 -22.039 1.00 81.69 181 ASP A C 1
ATOM 1449 O O . ASP A 1 181 ? 2.721 4.174 -22.233 1.00 81.69 181 ASP A O 1
ATOM 1453 N N . GLN A 1 182 ? 4.699 3.923 -21.193 1.00 87.94 182 GLN A N 1
ATOM 1454 C CA . GLN A 1 182 ? 4.329 2.722 -20.454 1.00 87.94 182 GLN A CA 1
ATOM 1455 C C . GLN A 1 182 ? 4.145 3.045 -18.978 1.00 87.94 182 GLN A C 1
ATOM 1457 O O . GLN A 1 182 ? 5.000 3.680 -18.359 1.00 87.94 182 GLN A O 1
ATOM 1462 N N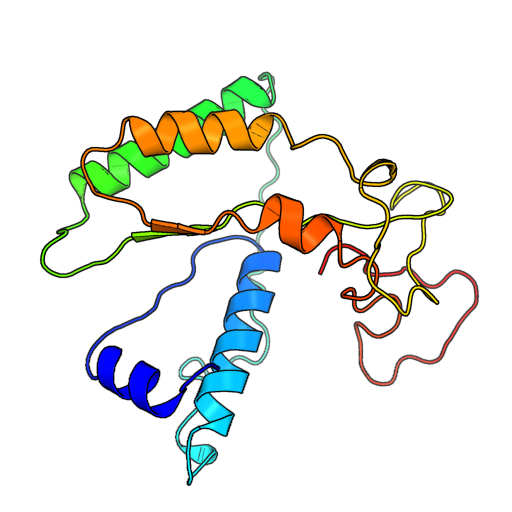 . ASP A 1 183 ? 3.049 2.564 -18.397 1.00 89.38 183 ASP A N 1
ATOM 1463 C CA . ASP A 1 183 ? 2.844 2.651 -16.958 1.00 89.38 183 ASP A CA 1
A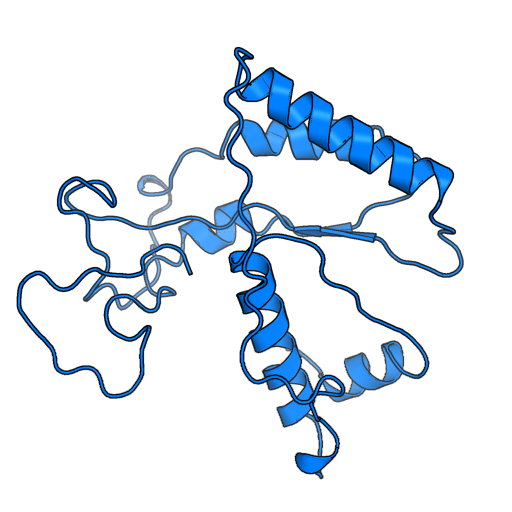TOM 1464 C C . ASP A 1 183 ? 3.504 1.461 -16.261 1.00 89.38 183 ASP A C 1
ATOM 1466 O O . ASP A 1 183 ? 2.964 0.356 -16.247 1.00 89.38 183 ASP A O 1
ATOM 1470 N N . CYS A 1 184 ? 4.696 1.695 -15.719 1.00 92.56 184 CYS A N 1
ATOM 1471 C CA . CYS A 1 184 ? 5.481 0.691 -15.004 1.00 92.56 184 CYS A CA 1
ATOM 1472 C C . CYS A 1 184 ? 5.553 0.966 -13.497 1.00 92.56 184 CYS A C 1
ATOM 1474 O O . CYS A 1 184 ? 6.526 0.580 -12.845 1.00 92.56 184 CYS A O 1
ATOM 1476 N N . SER A 1 185 ? 4.562 1.685 -12.959 1.00 90.12 185 SER A N 1
ATOM 1477 C CA . SER A 1 185 ? 4.456 1.997 -11.530 1.00 90.12 185 SER A CA 1
ATOM 1478 C C . SER A 1 185 ? 3.112 1.600 -10.923 1.00 90.12 185 SER A C 1
ATOM 1480 O O . SER A 1 185 ? 3.098 1.140 -9.782 1.00 90.12 185 SER A O 1
ATOM 1482 N N . HIS A 1 186 ? 2.008 1.751 -11.663 1.00 86.50 186 HIS A N 1
ATOM 1483 C CA . HIS A 1 186 ? 0.657 1.395 -11.212 1.00 86.50 186 HIS A CA 1
ATOM 1484 C C . HIS A 1 186 ? 0.405 -0.115 -11.196 1.00 86.50 186 HIS A C 1
ATOM 1486 O O . HIS A 1 186 ? 1.102 -0.845 -11.935 1.00 86.50 186 HIS A O 1
#

Secondary structure (DSSP, 8-state):
---HHHHHHHHTT------SSHHHHHHHHHHHHHHHHT-SSGGG---TT--S-------------S-HHHHHHHHHHHHHHHHHHH--TTT--EEEEPP-----BSS-TTTT-B-TT--S----GGGSPPPPHHHHHHHHHHHT-SSPEEEE--HHHHHT-TTSS-BTTSSTTPPP-TT---B---

InterPro domains:
  IPR026057 Trichome birefringence-like, C-terminal domain [PF13839] (2-59)
  IPR026057 Trichome birefringence-like, C-terminal domain [PF13839] (66-186)
  IPR029962 Trichome birefringence-like family [PTHR32285] (66-186)